Protein AF-A0A452XCF3-F1 (afdb_monomer)

Radius of gyration: 19.96 Å; Cα contacts (8 Å, |Δi|>4): 150; chains: 1; bounding box: 50×48×47 Å

Mean predicted aligned error: 12.98 Å

Organism: Aegilops tauschii subsp. strangulata (NCBI:txid200361)

Secondary structure (DSSP, 8-state):
--GGGTEEEEEE-SS----PPPP-PPP-----S------HHHHHHH---SS----EE-SS-GGG-EEEEEETTSPPTT--TT-PPPHHHHHHHHHHTT---HHHHS-TTT--TTTTTTTTTT---SSS---TTHHHHHHHHHTS---EEE-----B-TTS-B--S--SS----EEE---

Nearest PDB structures (foldseek):
  6qe4-assembly1_A  TM=7.948E-01  e=6.768E-07  Homo sapiens
  6geu-assembly1_A  TM=7.458E-01  e=6.768E-07  Homo sapiens
  7z3h-assembly1_A  TM=8.292E-01  e=6.017E-06  Thermochaetoides thermophila
  7z3h-assembly4_D  TM=8.294E-01  e=6.417E-06  Thermochaetoides thermophila
  7z3h-assembly2_B  TM=8.299E-01  e=1.578E-05  Thermochaetoides thermophila

Sequence (179 aa):
DNVSEEFLCWQRFGNDVAHAGPSTQEPEAQSIGWGQGSDHAAESSAQGNGHGWQWLKDPRLDILGYRGIFPADTIPPLVEADKEADERHYLLWRIENGVAEGSTEIPKGEAIPLEYNLAGLNAISFDKGCYIGQELIARTHHRGVIRKRLIPLKFVDENDKGIYSVLNDAIIQSLSTGY

Foldseek 3Di:
DDCCLFKDKDFDDDDDDPPPDDDDDDDDPDDDDDDPDPLVVVVQVPDQDPVRWDWDQQLQDNRRPTITMDTPPDDDPPDDPVPDDDVVVSVVSCLQVLQDDDCLRAPPPPHDCVQSVCVNRSNDDLRGDDDPCNVVNVVVVVVPDDQWHQDRDWDADPVRPTPPPDCVPRCRGTHGDDD

InterPro domains:
  IPR017703 YgfZ/CAF17, C-terminal [TIGR03317] (92-159)
  IPR027266 Aminomethyltransferase superfamily [G3DSA:3.30.1360.120] (24-172)
  IPR045179 YgfZ/GcvT [PTHR22602] (2-161)

Structure (mmCIF, N/CA/C/O backbone):
data_AF-A0A452XCF3-F1
#
_entry.id   AF-A0A452XCF3-F1
#
loop_
_atom_site.group_PDB
_atom_site.id
_atom_site.type_symbol
_atom_site.label_atom_id
_atom_site.label_alt_id
_atom_site.label_comp_id
_atom_site.label_asym_id
_atom_site.label_entity_id
_atom_site.label_seq_id
_atom_site.pdbx_PDB_ins_code
_atom_site.Cartn_x
_atom_site.Cartn_y
_atom_site.Cartn_z
_atom_site.occupancy
_atom_site.B_iso_or_equiv
_atom_site.auth_seq_id
_atom_site.auth_comp_id
_atom_site.auth_asym_id
_atom_site.auth_atom_id
_atom_site.pdbx_PDB_model_num
ATOM 1 N N . ASP A 1 1 ? 25.384 2.075 5.987 1.00 69.06 1 ASP A N 1
ATOM 2 C CA . ASP A 1 1 ? 25.616 2.327 4.554 1.00 69.06 1 ASP A CA 1
ATOM 3 C C . ASP A 1 1 ? 24.288 2.417 3.825 1.00 69.06 1 ASP A C 1
ATOM 5 O O . ASP A 1 1 ? 23.358 1.702 4.187 1.00 69.06 1 ASP A O 1
ATOM 9 N N . ASN A 1 2 ? 24.149 3.376 2.909 1.00 75.12 2 ASN A N 1
ATOM 10 C CA . ASN A 1 2 ? 22.925 3.569 2.136 1.00 75.12 2 ASN A CA 1
ATOM 11 C C . ASN A 1 2 ? 22.953 2.638 0.918 1.00 75.12 2 ASN A C 1
ATOM 13 O O . ASN A 1 2 ? 23.643 2.920 -0.050 1.00 75.12 2 ASN A O 1
ATOM 17 N N . VAL A 1 3 ? 22.194 1.545 0.967 1.00 81.38 3 VAL A N 1
ATOM 18 C CA . VAL A 1 3 ? 22.145 0.540 -0.111 1.00 81.38 3 VAL A CA 1
ATOM 19 C C . VAL A 1 3 ? 21.250 0.940 -1.292 1.00 81.38 3 VAL A C 1
ATOM 21 O O . VAL A 1 3 ? 21.179 0.212 -2.276 1.00 81.38 3 VAL A O 1
ATOM 24 N N . SER A 1 4 ? 20.562 2.088 -1.224 1.00 81.88 4 SER A N 1
ATOM 25 C CA . SER A 1 4 ? 19.674 2.547 -2.311 1.00 81.88 4 SER A CA 1
ATOM 26 C C . SER A 1 4 ? 20.409 2.953 -3.592 1.00 81.88 4 SER A C 1
ATOM 28 O O . SER A 1 4 ? 19.782 3.062 -4.639 1.00 81.88 4 SER A O 1
ATOM 30 N N . GLU A 1 5 ? 21.725 3.161 -3.525 1.00 86.06 5 GLU A N 1
ATOM 31 C CA . GLU A 1 5 ? 22.560 3.430 -4.704 1.00 86.06 5 GLU A CA 1
ATOM 32 C C . GLU A 1 5 ? 22.948 2.138 -5.440 1.00 86.06 5 GLU A C 1
ATOM 34 O O . GLU A 1 5 ? 23.234 2.163 -6.634 1.00 86.06 5 GLU A O 1
ATOM 39 N N . GLU A 1 6 ? 22.932 1.004 -4.736 1.00 88.12 6 GLU A N 1
ATOM 40 C CA . GLU A 1 6 ? 23.333 -0.303 -5.263 1.00 88.12 6 GLU A CA 1
ATOM 41 C C . GLU A 1 6 ? 22.133 -1.123 -5.752 1.00 88.12 6 GLU A C 1
ATOM 43 O O . GLU A 1 6 ? 22.280 -1.951 -6.649 1.00 88.12 6 GLU A O 1
ATOM 48 N N . PHE A 1 7 ? 20.941 -0.888 -5.191 1.00 89.75 7 PHE A N 1
ATOM 49 C CA . PHE A 1 7 ? 19.744 -1.687 -5.452 1.00 89.75 7 PHE A CA 1
ATOM 50 C C . PHE A 1 7 ? 18.508 -0.838 -5.724 1.00 89.75 7 PHE A C 1
ATOM 52 O O . PHE A 1 7 ? 18.246 0.154 -5.043 1.00 89.75 7 PHE A O 1
ATOM 59 N N . LEU A 1 8 ? 17.684 -1.312 -6.657 1.00 88.56 8 LEU A N 1
ATOM 60 C CA . LEU A 1 8 ? 16.376 -0.750 -6.967 1.00 88.56 8 LEU A CA 1
ATOM 61 C C . LEU A 1 8 ? 15.268 -1.730 -6.578 1.00 88.56 8 LEU A C 1
ATOM 63 O O . LEU A 1 8 ? 15.380 -2.943 -6.778 1.00 88.56 8 LEU A O 1
ATOM 67 N N . CYS A 1 9 ? 14.182 -1.187 -6.027 1.00 89.62 9 CYS A N 1
ATOM 68 C CA . CYS A 1 9 ? 12.945 -1.927 -5.810 1.00 89.62 9 CYS A CA 1
ATOM 69 C C . CYS A 1 9 ? 12.113 -1.869 -7.087 1.00 89.62 9 CYS A C 1
ATOM 71 O O . CYS A 1 9 ? 11.840 -0.789 -7.608 1.00 89.62 9 CYS A O 1
ATOM 73 N N . TRP A 1 10 ? 11.698 -3.030 -7.568 1.00 88.62 10 TRP A N 1
ATOM 74 C CA . TRP A 1 10 ? 10.952 -3.166 -8.801 1.00 88.62 10 TRP A CA 1
ATOM 75 C C . TRP A 1 10 ? 9.540 -3.663 -8.566 1.00 88.62 10 TRP A C 1
ATOM 77 O O . TRP A 1 10 ? 9.274 -4.515 -7.711 1.00 88.62 10 TRP A O 1
ATOM 87 N N . GLN A 1 11 ? 8.661 -3.157 -9.425 1.00 90.50 11 GLN A N 1
ATOM 88 C CA . GLN A 1 11 ? 7.274 -3.542 -9.524 1.00 90.50 11 GLN A CA 1
ATOM 89 C C . GLN A 1 11 ? 6.996 -4.233 -10.854 1.00 90.50 11 GLN A C 1
ATOM 91 O O . GLN A 1 11 ? 7.274 -3.663 -11.906 1.00 90.50 11 GLN A O 1
ATOM 96 N N . ARG A 1 12 ? 6.371 -5.416 -10.830 1.00 87.94 12 ARG A N 1
ATOM 97 C CA . ARG A 1 12 ? 5.956 -6.114 -12.057 1.00 87.94 12 ARG A CA 1
ATOM 98 C C . ARG A 1 12 ? 4.504 -6.570 -12.000 1.00 87.94 12 ARG A C 1
ATOM 100 O O . ARG A 1 12 ? 4.051 -7.138 -11.010 1.00 87.94 12 ARG A O 1
ATOM 107 N N . PHE A 1 13 ? 3.797 -6.371 -13.109 1.00 84.25 13 PHE A N 1
ATOM 108 C CA . PHE A 1 13 ? 2.418 -6.814 -13.324 1.00 84.25 13 PHE A CA 1
ATOM 109 C C . PHE A 1 13 ? 2.356 -7.850 -14.458 1.00 84.25 13 PHE A C 1
ATOM 111 O O . PHE A 1 13 ? 3.184 -7.817 -15.369 1.00 84.25 13 PHE A O 1
ATOM 118 N N . GLY A 1 14 ? 1.382 -8.764 -14.419 1.00 71.50 14 GLY A N 1
ATOM 119 C CA . GLY A 1 14 ? 1.201 -9.828 -15.420 1.00 71.5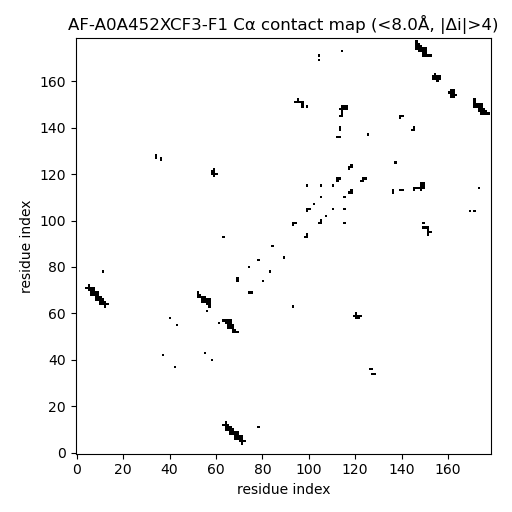0 14 GLY A CA 1
ATOM 120 C C . GLY A 1 14 ? 1.191 -11.243 -14.824 1.00 71.50 14 GLY A C 1
ATOM 121 O O . GLY A 1 14 ? 1.414 -11.415 -13.629 1.00 71.50 14 GLY A O 1
ATOM 122 N N . ASN A 1 15 ? 0.896 -12.246 -15.661 1.00 58.12 15 ASN A N 1
ATOM 123 C CA . ASN A 1 15 ? 0.649 -13.631 -15.229 1.00 58.12 15 ASN A CA 1
ATOM 124 C C . ASN A 1 15 ? 1.893 -14.372 -14.699 1.00 58.12 15 ASN A C 1
ATOM 126 O O . ASN A 1 15 ? 3.033 -13.997 -14.993 1.00 58.12 15 ASN A O 1
ATOM 130 N N . ASP A 1 16 ? 1.608 -15.436 -13.930 1.00 57.28 16 ASP A N 1
ATOM 131 C CA . ASP A 1 16 ? 2.529 -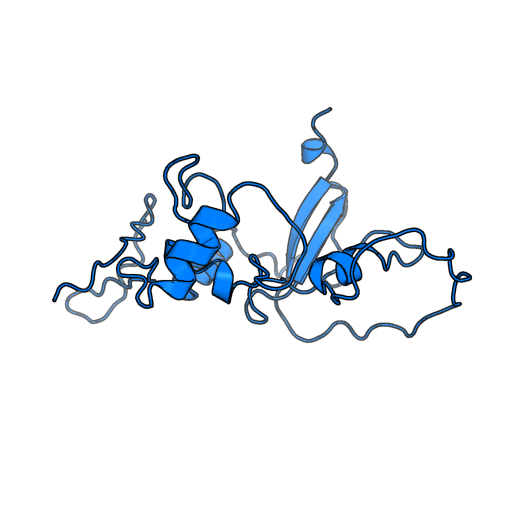16.178 -13.064 1.00 57.28 16 ASP A CA 1
ATOM 132 C C . ASP A 1 16 ? 3.894 -16.495 -13.686 1.00 57.28 16 ASP A C 1
ATOM 134 O O . ASP A 1 16 ? 4.022 -16.984 -14.810 1.00 57.28 16 ASP A O 1
ATOM 138 N N . VAL A 1 17 ? 4.930 -16.281 -12.874 1.00 53.69 17 VAL A N 1
ATOM 139 C CA . VAL A 1 17 ? 6.248 -16.874 -13.083 1.00 53.69 17 VAL A CA 1
ATOM 140 C C . VAL A 1 17 ? 6.082 -18.370 -12.839 1.00 53.69 17 VAL A C 1
ATOM 142 O O . VAL A 1 17 ? 5.808 -18.785 -11.715 1.00 53.69 17 VAL A O 1
ATOM 145 N N . ALA A 1 18 ? 6.209 -19.195 -13.879 1.00 44.69 18 ALA A N 1
ATOM 146 C CA . ALA A 1 18 ? 6.345 -20.628 -13.671 1.00 44.69 18 ALA A CA 1
ATOM 147 C C . ALA A 1 18 ? 7.589 -20.841 -12.798 1.00 44.69 18 ALA A C 1
ATOM 149 O O . ALA A 1 18 ? 8.712 -20.630 -13.256 1.00 44.69 18 ALA A O 1
ATOM 150 N N . HIS A 1 19 ? 7.390 -21.207 -11.531 1.00 44.94 19 HIS A N 1
ATOM 151 C CA . HIS A 1 19 ? 8.474 -21.677 -10.685 1.00 44.94 19 HIS A CA 1
ATOM 152 C C . HIS A 1 19 ? 9.089 -22.888 -11.394 1.00 44.94 19 HIS A C 1
ATOM 154 O O . HIS A 1 19 ? 8.466 -23.948 -11.478 1.00 44.94 19 HIS A O 1
ATOM 160 N N . ALA A 1 20 ? 10.292 -22.735 -11.951 1.00 35.75 20 ALA A N 1
ATOM 161 C CA . ALA A 1 20 ? 11.112 -23.892 -12.268 1.00 35.75 20 ALA A CA 1
ATOM 162 C C . ALA A 1 20 ? 11.253 -24.681 -10.956 1.00 35.75 20 ALA A C 1
ATOM 164 O O . ALA A 1 20 ? 11.605 -24.100 -9.930 1.00 35.75 20 ALA A O 1
ATOM 165 N N . GLY A 1 21 ? 10.832 -25.950 -10.974 1.00 32.03 21 GLY A N 1
ATOM 166 C CA . GLY A 1 21 ? 10.603 -26.755 -9.772 1.00 32.03 21 GLY A CA 1
ATOM 167 C C . GLY A 1 21 ? 11.803 -26.827 -8.816 1.00 32.03 21 GLY A C 1
ATOM 168 O O . GLY A 1 21 ? 12.935 -26.551 -9.219 1.00 32.03 21 GLY A O 1
ATOM 169 N N . PRO A 1 22 ? 11.572 -27.215 -7.549 1.00 34.28 22 PRO A N 1
ATOM 170 C CA . PRO A 1 22 ? 12.603 -27.191 -6.521 1.00 34.28 22 PRO A CA 1
ATOM 171 C C . PRO A 1 22 ? 13.745 -28.146 -6.886 1.00 34.28 22 PRO A C 1
ATOM 173 O O . PRO A 1 22 ? 13.547 -29.361 -6.960 1.00 34.28 22 PRO A O 1
ATOM 176 N N . SER A 1 23 ? 14.947 -27.606 -7.100 1.00 35.59 23 SER A N 1
ATOM 177 C CA . SER A 1 23 ? 16.169 -28.401 -7.060 1.00 35.59 23 SER A CA 1
ATOM 178 C C . SER A 1 23 ? 16.682 -28.431 -5.619 1.00 35.59 23 SER A C 1
ATOM 180 O O . SER A 1 23 ? 16.972 -27.404 -5.020 1.00 35.59 23 SER A O 1
ATOM 182 N N . THR A 1 24 ? 16.746 -29.653 -5.090 1.00 33.53 24 THR A N 1
ATOM 183 C CA . THR A 1 24 ? 17.466 -30.093 -3.885 1.00 33.53 24 THR A CA 1
ATOM 184 C C . THR A 1 24 ? 17.071 -29.421 -2.562 1.00 33.53 24 THR A C 1
ATOM 186 O O . THR A 1 24 ? 17.478 -28.311 -2.246 1.00 33.53 24 THR A O 1
ATOM 189 N N . GLN A 1 25 ? 16.331 -30.173 -1.740 1.00 29.80 25 GLN A N 1
ATOM 190 C CA . GLN A 1 25 ? 16.119 -29.895 -0.318 1.00 29.80 25 GLN A CA 1
ATOM 191 C C . GLN A 1 25 ? 17.468 -29.760 0.410 1.00 29.80 25 GLN A C 1
ATOM 193 O O . GLN A 1 25 ? 18.236 -30.723 0.466 1.00 29.80 25 GLN A O 1
ATOM 198 N N . GLU A 1 26 ? 17.743 -28.590 0.988 1.00 32.88 26 GLU A N 1
ATOM 199 C CA . GLU A 1 26 ? 18.743 -28.464 2.051 1.00 32.88 26 GLU A CA 1
ATOM 200 C C . GLU A 1 26 ? 18.179 -29.061 3.353 1.00 32.88 26 GLU A C 1
ATOM 202 O O . GLU A 1 26 ? 16.984 -28.916 3.630 1.00 32.88 26 GLU A O 1
ATOM 207 N N . PRO A 1 27 ? 18.997 -29.781 4.142 1.00 34.34 27 PRO A N 1
ATOM 208 C CA . PRO A 1 27 ? 18.512 -30.523 5.288 1.00 34.34 27 PRO A CA 1
ATOM 209 C C . PRO A 1 27 ? 18.084 -29.589 6.421 1.00 34.34 27 PRO A C 1
ATOM 211 O O . PRO A 1 27 ? 18.775 -28.654 6.816 1.00 34.34 27 PRO A O 1
ATOM 214 N N . GLU A 1 28 ? 16.921 -29.938 6.942 1.00 35.25 28 GLU A N 1
ATOM 215 C CA . GLU A 1 28 ? 16.175 -29.409 8.073 1.00 35.25 28 GLU A CA 1
ATOM 216 C C . GLU A 1 28 ? 17.082 -28.949 9.231 1.00 35.25 28 GLU A C 1
ATOM 218 O O . GLU A 1 28 ? 17.596 -29.754 10.014 1.00 35.25 28 GLU A O 1
ATOM 223 N N . ALA A 1 29 ? 17.256 -27.632 9.374 1.00 33.12 29 ALA A N 1
ATOM 224 C CA . ALA A 1 29 ? 17.796 -27.054 10.596 1.00 33.12 29 ALA A CA 1
ATOM 225 C C . ALA A 1 29 ? 16.752 -27.223 11.710 1.00 33.12 29 ALA A C 1
ATOM 227 O O . ALA A 1 29 ? 15.714 -26.560 11.738 1.00 33.12 29 ALA A O 1
ATOM 228 N N . GLN A 1 30 ? 17.022 -28.178 12.599 1.00 31.70 30 GLN A N 1
ATOM 229 C CA . GLN A 1 30 ? 16.170 -28.550 13.721 1.00 31.70 30 GLN A CA 1
ATOM 230 C C . GLN A 1 30 ? 15.810 -27.351 14.607 1.00 31.70 30 GLN A C 1
ATOM 232 O O . GLN A 1 30 ? 16.654 -26.547 15.004 1.00 31.70 30 GLN A O 1
ATOM 237 N N . SER A 1 31 ? 14.518 -27.287 14.925 1.00 38.03 31 SER A N 1
ATOM 238 C CA . SER A 1 31 ? 13.847 -26.272 15.726 1.00 38.03 31 SER A CA 1
ATOM 239 C C . SER A 1 31 ? 14.483 -26.017 17.092 1.00 38.03 31 SER A C 1
ATOM 241 O O . SER A 1 31 ? 14.642 -26.933 17.900 1.00 38.03 31 SER A O 1
ATOM 243 N N . ILE A 1 32 ? 14.649 -24.735 17.423 1.00 33.03 32 ILE A N 1
ATOM 244 C CA . ILE A 1 32 ? 14.617 -24.256 18.807 1.00 33.03 32 ILE A CA 1
ATOM 245 C C . ILE A 1 32 ? 13.578 -23.130 18.902 1.00 33.03 32 ILE A C 1
ATOM 247 O O . ILE A 1 32 ? 13.870 -21.982 18.603 1.00 33.03 32 ILE A O 1
ATOM 251 N N . GLY A 1 33 ? 12.377 -23.483 19.373 1.00 38.09 33 GLY A N 1
ATOM 252 C CA . GLY A 1 33 ? 11.529 -22.602 20.182 1.00 38.09 33 GLY A CA 1
ATOM 253 C C . GLY A 1 33 ? 10.592 -21.611 19.474 1.00 38.09 33 GLY A C 1
ATOM 254 O O . GLY A 1 33 ? 11.036 -20.671 18.832 1.00 38.09 33 GLY A O 1
ATOM 255 N N . TRP A 1 34 ? 9.303 -21.760 19.818 1.00 33.72 34 TRP A N 1
ATOM 256 C CA . TRP A 1 34 ? 8.187 -20.794 19.772 1.00 33.72 34 TRP A CA 1
ATOM 257 C C . TRP A 1 34 ? 7.280 -20.768 18.530 1.00 33.72 34 TRP A C 1
ATOM 259 O O . TRP A 1 34 ? 7.543 -20.083 17.555 1.00 33.72 34 TRP A O 1
ATOM 269 N N . GLY A 1 35 ? 6.113 -21.411 18.686 1.00 39.22 35 GLY A N 1
ATOM 270 C CA . GLY A 1 35 ? 4.854 -21.029 18.034 1.00 39.22 35 GLY A CA 1
ATOM 271 C C . GLY A 1 35 ? 4.620 -21.609 16.641 1.00 39.22 35 GLY A C 1
ATOM 272 O O . GLY A 1 35 ? 5.113 -21.086 15.655 1.00 39.22 35 GLY A O 1
ATOM 273 N N . GLN A 1 36 ? 3.794 -22.654 16.558 1.00 37.22 36 GLN A N 1
ATOM 274 C CA . GLN A 1 36 ? 3.225 -23.161 15.306 1.00 37.22 36 GLN A CA 1
ATOM 275 C C . GLN A 1 36 ? 2.162 -22.179 14.788 1.00 37.22 36 GLN A C 1
ATOM 277 O O . GLN A 1 36 ? 0.972 -22.350 15.039 1.00 37.22 36 GLN A O 1
ATOM 282 N N . GLY A 1 37 ? 2.608 -21.122 14.118 1.00 43.97 37 GLY A N 1
ATOM 283 C CA . GLY A 1 37 ? 1.792 -20.310 13.223 1.00 43.97 37 GLY A CA 1
ATOM 284 C C . GLY A 1 37 ? 2.540 -20.200 11.903 1.00 43.97 37 GLY A C 1
ATOM 285 O O . GLY A 1 37 ? 3.693 -19.775 11.895 1.00 43.97 37 GLY A O 1
ATOM 286 N N . SER A 1 38 ? 1.925 -20.638 10.808 1.00 45.41 38 SER A N 1
ATOM 287 C CA . SER A 1 38 ? 2.471 -20.467 9.461 1.00 45.41 38 SER A CA 1
ATOM 288 C C . SER A 1 38 ? 2.385 -18.988 9.086 1.00 45.41 38 SER A C 1
ATOM 290 O O . SER A 1 38 ? 1.324 -18.489 8.713 1.00 45.41 38 SER A O 1
ATOM 292 N N . ASP A 1 39 ? 3.491 -18.266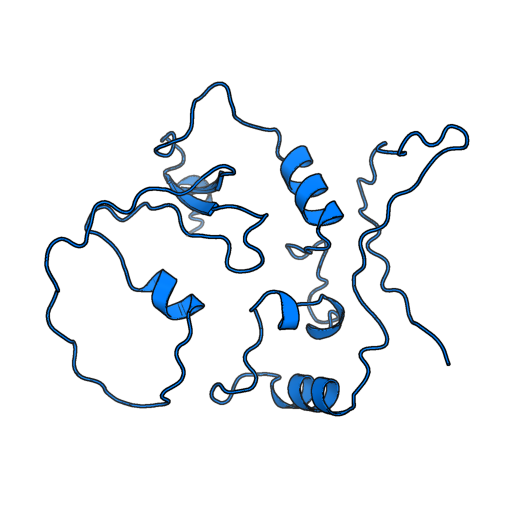 9.260 1.00 49.59 39 ASP A N 1
ATOM 293 C CA . ASP A 1 39 ? 3.637 -16.898 8.773 1.00 49.59 39 ASP A CA 1
ATOM 294 C C . ASP A 1 39 ? 4.077 -16.940 7.304 1.00 49.59 39 ASP A C 1
ATOM 296 O O . ASP A 1 39 ? 5.255 -17.110 6.991 1.00 49.59 39 ASP A O 1
ATOM 300 N N . HIS A 1 40 ? 3.121 -16.771 6.391 1.00 43.56 40 HIS A N 1
ATOM 301 C CA . HIS A 1 40 ? 3.390 -16.770 4.953 1.00 43.56 40 HIS A CA 1
ATOM 302 C C . HIS A 1 40 ? 4.334 -15.635 4.508 1.00 43.56 40 HIS A C 1
ATOM 304 O O . HIS A 1 40 ? 5.040 -15.782 3.507 1.00 43.56 40 HIS A O 1
ATOM 310 N N . ALA A 1 41 ? 4.407 -14.521 5.251 1.00 41.19 41 ALA A N 1
ATOM 311 C CA . ALA A 1 41 ? 5.357 -13.445 4.961 1.00 41.19 41 ALA A CA 1
ATOM 312 C C . ALA A 1 41 ? 6.795 -13.855 5.328 1.00 41.19 41 ALA A C 1
ATOM 314 O O . ALA A 1 41 ? 7.744 -13.549 4.597 1.00 41.19 41 ALA A O 1
ATOM 315 N N . ALA A 1 42 ? 6.957 -14.600 6.425 1.00 39.19 42 ALA A N 1
ATOM 316 C CA . ALA A 1 42 ? 8.239 -15.182 6.814 1.00 39.19 42 ALA A CA 1
ATOM 317 C C . ALA A 1 42 ? 8.666 -16.321 5.868 1.00 39.19 42 ALA A C 1
ATOM 319 O O . ALA A 1 42 ? 9.830 -16.381 5.471 1.00 39.19 42 ALA A O 1
ATOM 320 N N . GLU A 1 43 ? 7.733 -17.176 5.438 1.00 39.28 43 GLU A N 1
ATOM 321 C CA . GLU A 1 43 ? 7.997 -18.275 4.493 1.00 39.28 43 GLU A CA 1
ATOM 322 C C . GLU A 1 43 ? 8.482 -17.763 3.127 1.00 39.28 43 GLU A C 1
ATOM 324 O O . GLU A 1 43 ? 9.447 -18.296 2.574 1.00 39.28 43 GLU A O 1
ATOM 329 N N . SER A 1 44 ? 7.890 -16.675 2.617 1.00 45.75 44 SER A N 1
ATOM 330 C CA . SER A 1 44 ? 8.328 -16.032 1.368 1.00 45.75 44 SER A CA 1
ATOM 331 C C . SER A 1 44 ? 9.746 -15.452 1.449 1.00 45.75 44 SER A C 1
ATOM 333 O O . SER A 1 44 ? 10.380 -15.250 0.413 1.00 45.75 44 SER A O 1
ATOM 335 N N . SER A 1 45 ? 10.240 -15.171 2.657 1.00 42.84 45 SER A N 1
ATOM 336 C CA . SER A 1 45 ? 11.573 -14.602 2.892 1.00 42.84 45 SER A CA 1
ATOM 337 C C . SER A 1 45 ? 12.661 -15.677 3.025 1.00 42.84 45 SER A C 1
ATOM 339 O O . SER A 1 45 ? 13.843 -15.369 2.898 1.00 42.84 45 SER A O 1
ATOM 341 N N . ALA A 1 46 ? 12.277 -16.933 3.290 1.00 39.19 46 ALA A N 1
ATOM 342 C CA . ALA A 1 46 ? 13.195 -18.020 3.632 1.00 39.19 46 ALA A CA 1
ATOM 343 C C . ALA A 1 46 ? 13.599 -18.910 2.442 1.00 39.19 46 ALA A C 1
ATOM 345 O O . ALA A 1 46 ? 14.585 -19.637 2.533 1.00 39.19 46 ALA A O 1
ATOM 346 N N . GLN A 1 47 ? 12.878 -18.864 1.316 1.00 41.81 47 GLN A N 1
ATOM 347 C CA . GLN A 1 47 ? 13.218 -19.652 0.126 1.00 41.81 47 GLN A CA 1
ATOM 348 C C . GLN A 1 47 ? 14.096 -18.851 -0.840 1.00 41.81 47 GLN A C 1
ATOM 350 O O . GLN A 1 47 ? 13.640 -18.364 -1.873 1.00 41.81 47 GLN A O 1
ATOM 355 N N . GLY A 1 48 ? 15.374 -18.703 -0.490 1.00 40.56 48 GLY A N 1
ATOM 356 C CA . GLY A 1 48 ? 16.406 -18.244 -1.416 1.00 40.56 48 GLY A CA 1
ATOM 357 C C . GLY A 1 48 ? 16.867 -19.404 -2.294 1.00 40.56 48 GLY A C 1
ATOM 358 O O . GLY A 1 48 ? 17.613 -20.268 -1.847 1.00 40.56 48 GLY A O 1
ATOM 359 N N . ASN A 1 49 ? 16.434 -19.441 -3.551 1.00 44.41 49 ASN A N 1
ATOM 360 C CA . ASN A 1 49 ? 17.123 -20.230 -4.569 1.00 44.41 49 ASN A CA 1
ATOM 361 C C . ASN A 1 49 ? 18.545 -19.659 -4.759 1.00 44.41 49 ASN A C 1
ATOM 363 O O . ASN A 1 49 ? 18.772 -18.466 -4.575 1.00 44.41 49 ASN A O 1
ATOM 367 N N . GLY A 1 50 ? 19.522 -20.497 -5.126 1.00 45.16 50 GLY A N 1
ATOM 368 C CA . GLY A 1 50 ? 20.950 -20.140 -5.270 1.00 45.16 50 GLY A CA 1
ATOM 369 C C . GLY A 1 50 ? 21.294 -19.044 -6.300 1.00 45.16 50 GLY A C 1
ATOM 370 O O . GLY A 1 50 ? 22.462 -18.852 -6.631 1.00 45.16 50 GLY A O 1
ATOM 371 N N . HIS A 1 51 ? 20.294 -18.313 -6.793 1.00 51.81 51 HIS A N 1
ATOM 372 C CA . HIS A 1 51 ? 20.393 -17.060 -7.526 1.00 51.81 51 HIS A CA 1
ATOM 373 C C . HIS A 1 51 ? 19.516 -16.032 -6.791 1.00 51.81 51 HIS A C 1
ATOM 375 O O . HIS A 1 51 ? 18.332 -15.917 -7.076 1.00 51.81 51 HIS A O 1
ATOM 381 N N . GLY A 1 52 ? 20.088 -15.321 -5.814 1.00 59.50 52 GLY A N 1
ATOM 382 C CA . GLY A 1 52 ? 19.363 -14.572 -4.772 1.00 59.50 52 GLY A CA 1
ATOM 383 C C . GLY A 1 52 ? 18.471 -13.391 -5.194 1.00 59.50 52 GLY A C 1
ATOM 384 O O . GLY A 1 52 ? 18.029 -12.649 -4.323 1.00 59.50 52 GLY A O 1
ATOM 385 N N . TRP A 1 53 ? 18.178 -13.208 -6.484 1.00 71.56 53 TRP A N 1
ATOM 386 C CA . TRP A 1 53 ? 17.318 -12.137 -6.994 1.00 71.56 53 TRP A CA 1
ATOM 387 C C . TRP A 1 53 ? 16.078 -12.728 -7.665 1.00 71.56 53 TRP A C 1
ATOM 389 O O . TRP A 1 53 ? 16.147 -13.237 -8.785 1.00 71.56 53 TRP A O 1
ATOM 399 N N . GLN A 1 54 ? 14.934 -12.660 -6.984 1.00 83.88 54 GLN A N 1
ATOM 400 C CA . GLN A 1 54 ? 13.684 -13.243 -7.467 1.00 83.88 54 GLN A CA 1
ATOM 401 C C . GLN A 1 54 ? 12.495 -12.299 -7.312 1.00 83.88 54 GLN A C 1
ATOM 403 O O . GLN A 1 54 ? 12.460 -11.426 -6.447 1.00 83.88 54 GLN A O 1
ATOM 408 N N . TRP A 1 55 ? 11.496 -12.527 -8.159 1.00 86.88 55 TRP A N 1
ATOM 409 C CA . TRP A 1 55 ? 10.184 -11.913 -8.038 1.00 86.88 55 TRP A CA 1
ATOM 410 C C . TRP A 1 55 ? 9.358 -12.640 -6.978 1.00 86.88 55 TRP A C 1
ATOM 412 O O . TRP A 1 55 ? 9.162 -13.851 -7.06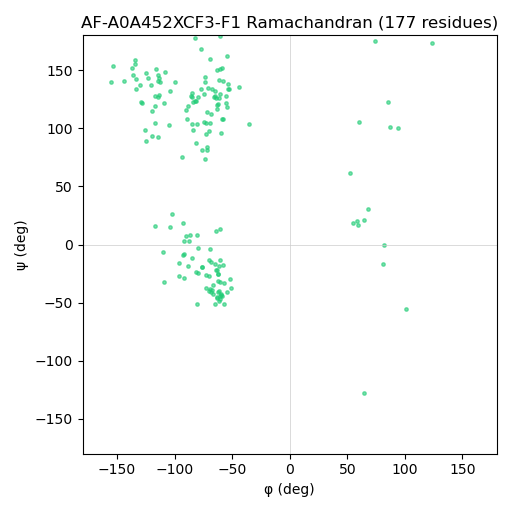6 1.00 86.88 55 TRP A O 1
ATOM 422 N N . LEU A 1 56 ? 8.827 -11.892 -6.019 1.00 90.88 56 LEU A N 1
ATOM 423 C CA . LEU A 1 56 ? 7.931 -12.364 -4.966 1.00 90.88 56 LEU A CA 1
ATOM 424 C C . LEU A 1 56 ? 6.553 -11.739 -5.158 1.00 90.88 56 LEU A C 1
ATOM 426 O O . LEU A 1 56 ? 6.464 -10.582 -5.557 1.00 90.88 56 LEU A O 1
ATOM 430 N N . LYS A 1 57 ? 5.473 -12.475 -4.887 1.00 91.56 57 LYS A N 1
ATOM 431 C CA . LYS A 1 57 ? 4.118 -11.899 -4.937 1.00 91.56 57 LYS A CA 1
ATOM 432 C C . LYS A 1 57 ? 3.995 -10.764 -3.918 1.00 91.56 57 LYS A C 1
ATOM 434 O O . LYS A 1 57 ? 4.549 -10.862 -2.825 1.00 91.56 57 LYS A O 1
ATOM 439 N N . ASP A 1 58 ? 3.288 -9.690 -4.270 1.00 93.88 58 ASP A N 1
ATOM 440 C CA . ASP A 1 58 ? 2.980 -8.634 -3.305 1.00 93.88 58 ASP A CA 1
ATOM 441 C C . ASP A 1 58 ? 2.116 -9.230 -2.182 1.00 93.88 58 ASP A C 1
ATOM 443 O O . ASP A 1 58 ? 1.023 -9.729 -2.460 1.00 93.88 58 ASP A O 1
ATOM 447 N N . PRO A 1 59 ? 2.564 -9.181 -0.917 1.00 94.44 59 PRO A N 1
ATOM 448 C CA . PRO A 1 59 ? 1.838 -9.808 0.181 1.00 94.44 59 PRO A CA 1
ATOM 449 C C . PRO A 1 59 ? 0.527 -9.089 0.522 1.00 94.44 59 PRO A C 1
ATOM 451 O O . PRO A 1 59 ? -0.279 -9.629 1.276 1.00 94.44 59 PRO A O 1
ATOM 454 N N . ARG A 1 60 ? 0.301 -7.871 0.019 1.00 95.31 60 ARG A N 1
ATOM 455 C CA . ARG A 1 60 ? -0.869 -7.056 0.362 1.00 95.31 60 ARG A CA 1
ATOM 456 C C . ARG A 1 60 ? -2.099 -7.478 -0.425 1.00 95.31 60 ARG A C 1
ATOM 458 O O . ARG A 1 60 ? -3.148 -7.665 0.178 1.00 95.31 60 ARG A O 1
ATOM 465 N N . LEU A 1 61 ? -1.976 -7.585 -1.752 1.00 93.31 61 LEU A N 1
ATOM 466 C CA . LEU A 1 61 ? -3.046 -7.973 -2.677 1.00 93.31 61 LEU A CA 1
ATOM 467 C C . LEU A 1 61 ? -2.452 -8.572 -3.961 1.00 93.31 61 LEU A C 1
ATOM 469 O O . LEU A 1 61 ? -1.542 -7.983 -4.544 1.00 93.31 61 LEU A O 1
ATOM 473 N N . ASP A 1 62 ? -3.065 -9.634 -4.489 1.00 91.94 62 ASP A N 1
ATOM 474 C CA . ASP A 1 62 ? -2.645 -10.271 -5.751 1.00 91.94 62 ASP A CA 1
ATOM 475 C C . ASP A 1 62 ? -2.635 -9.300 -6.946 1.00 91.94 62 ASP A C 1
ATOM 477 O O . ASP A 1 62 ? -1.785 -9.379 -7.833 1.00 91.94 62 ASP A O 1
ATOM 481 N N . ILE A 1 63 ? -3.560 -8.332 -6.959 1.00 91.19 63 ILE A N 1
ATOM 482 C CA . ILE A 1 63 ? -3.677 -7.314 -8.016 1.00 91.19 63 ILE A CA 1
ATOM 483 C C . ILE A 1 63 ? -2.468 -6.363 -8.080 1.00 91.19 63 ILE A C 1
ATOM 485 O O . ILE A 1 63 ? -2.247 -5.686 -9.088 1.00 91.19 63 ILE A O 1
ATOM 489 N N . LEU A 1 64 ? -1.659 -6.317 -7.019 1.00 91.62 64 LEU A N 1
ATOM 490 C CA . LEU A 1 64 ? -0.404 -5.574 -6.988 1.00 91.62 64 LEU A CA 1
ATOM 491 C C . LEU A 1 64 ? 0.778 -6.382 -7.534 1.00 91.62 64 LEU A C 1
ATOM 493 O O . LEU A 1 64 ? 1.909 -5.918 -7.422 1.00 91.62 64 LEU A O 1
ATOM 497 N N . GLY A 1 65 ? 0.555 -7.559 -8.123 1.00 92.31 65 GLY A N 1
ATOM 498 C CA . GLY A 1 65 ? 1.564 -8.299 -8.876 1.00 92.31 65 GLY A CA 1
ATOM 499 C C . GLY A 1 65 ? 2.743 -8.768 -8.024 1.00 92.31 65 GLY A C 1
ATOM 500 O O . GLY A 1 65 ? 2.557 -9.419 -6.999 1.00 92.31 65 GLY A O 1
ATOM 501 N N . TYR A 1 66 ? 3.962 -8.458 -8.470 1.00 91.50 66 TYR A N 1
ATOM 502 C CA . TYR A 1 66 ? 5.206 -8.945 -7.874 1.00 91.50 66 TYR A CA 1
ATOM 503 C C . TYR A 1 66 ? 6.140 -7.799 -7.482 1.00 91.50 66 TYR A C 1
ATOM 505 O O . TYR A 1 66 ? 6.201 -6.772 -8.159 1.00 91.50 66 TYR A O 1
ATOM 513 N N . ARG A 1 67 ? 6.898 -8.008 -6.406 1.00 91.69 67 ARG A N 1
ATOM 514 C CA . ARG A 1 67 ? 8.029 -7.188 -5.967 1.00 91.69 67 ARG A CA 1
ATOM 515 C C . ARG A 1 67 ? 9.336 -7.924 -6.199 1.00 91.69 67 ARG A C 1
ATOM 517 O O . ARG A 1 67 ? 9.393 -9.146 -6.092 1.00 91.69 67 ARG A O 1
ATOM 524 N N . GLY A 1 68 ? 10.392 -7.177 -6.469 1.00 90.25 68 GLY A N 1
ATOM 525 C CA . GLY A 1 68 ? 11.748 -7.705 -6.477 1.00 90.25 68 GLY A CA 1
ATOM 526 C C . GLY A 1 68 ? 12.749 -6.606 -6.166 1.00 90.25 68 GLY A C 1
ATOM 527 O O . GLY A 1 68 ? 12.473 -5.430 -6.388 1.00 90.25 68 GLY A O 1
ATOM 528 N N . ILE A 1 69 ? 13.898 -6.986 -5.626 1.00 89.94 69 ILE A N 1
ATOM 529 C CA . ILE A 1 69 ? 15.024 -6.081 -5.402 1.00 89.94 69 ILE A CA 1
ATOM 530 C C . ILE A 1 69 ? 16.140 -6.578 -6.307 1.00 89.94 69 ILE A C 1
ATOM 532 O O . ILE A 1 69 ? 16.459 -7.764 -6.278 1.00 89.94 69 ILE A O 1
ATOM 536 N N . PHE A 1 70 ? 16.688 -5.695 -7.132 1.00 88.19 70 PHE A N 1
ATOM 537 C CA . PHE A 1 70 ? 17.712 -6.041 -8.115 1.00 88.19 70 PHE A CA 1
ATOM 538 C C . PHE A 1 70 ? 18.819 -4.981 -8.118 1.00 88.19 70 PHE A C 1
ATOM 540 O O . PHE A 1 70 ? 18.534 -3.826 -7.784 1.00 88.19 70 PHE A O 1
ATOM 547 N N . PRO A 1 71 ? 20.065 -5.341 -8.479 1.00 89.31 71 PRO A N 1
ATOM 548 C CA . PRO A 1 71 ? 21.142 -4.371 -8.649 1.00 89.31 71 PRO A CA 1
ATOM 549 C C . PRO A 1 71 ? 20.759 -3.246 -9.618 1.00 89.31 71 PRO A C 1
ATOM 551 O O . PRO A 1 71 ? 20.147 -3.502 -10.659 1.00 89.31 71 PRO A O 1
ATOM 554 N N . ALA A 1 72 ? 21.120 -2.009 -9.278 1.00 87.44 72 ALA A N 1
ATOM 555 C CA . ALA A 1 72 ? 20.715 -0.807 -10.009 1.00 87.44 72 ALA A CA 1
ATOM 556 C C . ALA A 1 72 ? 21.237 -0.751 -11.459 1.00 87.44 72 ALA A C 1
ATOM 558 O O . ALA A 1 72 ? 20.656 -0.071 -12.301 1.00 87.44 72 ALA A O 1
ATOM 559 N N . ASP A 1 73 ? 22.310 -1.479 -11.763 1.00 86.12 73 ASP A N 1
ATOM 560 C CA . ASP A 1 73 ? 22.934 -1.583 -13.083 1.00 86.12 73 ASP A CA 1
ATOM 561 C C . ASP A 1 73 ? 22.375 -2.732 -13.943 1.00 86.12 73 ASP A C 1
ATOM 563 O O . ASP A 1 73 ? 22.892 -3.007 -15.029 1.00 86.12 73 ASP A O 1
ATOM 567 N N . THR A 1 74 ? 21.309 -3.401 -13.489 1.00 82.19 74 THR A N 1
ATOM 568 C CA . THR A 1 74 ? 20.717 -4.555 -14.176 1.00 82.19 74 THR A CA 1
ATOM 569 C C . THR A 1 74 ? 19.242 -4.355 -14.499 1.00 82.19 74 THR A C 1
ATOM 571 O O . THR A 1 74 ? 18.476 -3.809 -13.708 1.00 82.19 74 THR A O 1
ATOM 574 N N . ILE A 1 75 ? 18.823 -4.858 -15.663 1.00 81.25 75 ILE A N 1
ATOM 575 C CA . ILE A 1 75 ? 17.402 -5.022 -15.981 1.00 81.25 75 ILE A CA 1
ATOM 576 C C . ILE A 1 75 ? 16.954 -6.355 -15.368 1.00 81.25 75 ILE A C 1
ATOM 578 O O . ILE A 1 75 ? 17.541 -7.392 -15.700 1.00 81.25 75 ILE A O 1
ATOM 582 N N . PRO A 1 76 ? 15.937 -6.364 -14.490 1.00 83.31 76 PRO A N 1
ATOM 583 C CA . PRO A 1 76 ? 15.441 -7.598 -13.901 1.00 83.31 76 PRO A CA 1
ATOM 584 C C . PRO A 1 76 ? 14.955 -8.607 -14.954 1.00 83.31 76 PRO A C 1
ATOM 586 O O . PRO A 1 76 ? 14.451 -8.218 -16.012 1.00 83.31 76 PRO A O 1
ATOM 589 N N . PRO A 1 77 ? 15.019 -9.918 -14.669 1.00 80.44 77 PRO A N 1
ATOM 590 C CA . PRO A 1 77 ? 14.477 -10.929 -15.569 1.00 80.44 77 PRO A CA 1
ATOM 591 C C . PRO A 1 77 ? 12.971 -10.725 -15.778 1.00 80.44 77 PRO A C 1
ATOM 593 O O . PRO A 1 77 ? 12.265 -10.288 -14.870 1.00 80.44 77 PRO A O 1
ATOM 596 N N . LEU A 1 78 ? 12.457 -11.125 -16.947 1.00 75.69 78 LEU A N 1
ATOM 597 C CA . LEU A 1 78 ? 11.027 -11.036 -17.302 1.00 75.69 78 LEU A CA 1
ATOM 598 C C . LEU A 1 78 ? 10.481 -9.595 -17.392 1.00 75.69 78 LEU A C 1
ATOM 600 O O . LEU A 1 78 ? 9.262 -9.396 -17.300 1.00 75.69 78 LEU A O 1
ATOM 604 N N . VAL A 1 79 ? 11.370 -8.615 -17.574 1.00 75.31 79 VAL A N 1
ATOM 605 C CA . VAL A 1 79 ? 11.051 -7.224 -17.911 1.00 75.31 79 VAL A CA 1
ATOM 606 C C . VAL A 1 79 ? 11.478 -6.974 -19.353 1.00 75.31 79 VAL A C 1
ATOM 608 O O . VAL A 1 79 ? 12.642 -7.143 -19.704 1.00 75.31 79 VAL A O 1
ATOM 611 N N . GLU A 1 80 ? 10.526 -6.574 -20.191 1.00 68.44 80 GLU A N 1
ATOM 612 C CA . GLU A 1 80 ? 10.821 -6.075 -21.534 1.00 68.44 80 GLU A CA 1
ATOM 613 C C . GLU A 1 80 ? 11.145 -4.578 -21.420 1.00 68.44 80 GLU A C 1
ATOM 615 O O . GLU A 1 80 ? 10.370 -3.827 -20.824 1.00 68.44 80 GLU A O 1
ATOM 620 N N . ALA A 1 81 ? 12.288 -4.143 -21.957 1.00 59.97 81 ALA A N 1
ATOM 621 C CA . ALA A 1 81 ? 12.808 -2.780 -21.771 1.00 59.97 81 ALA A CA 1
ATOM 622 C C . ALA A 1 81 ? 11.889 -1.667 -22.326 1.00 59.97 81 ALA A C 1
ATOM 624 O O . ALA A 1 81 ? 12.021 -0.509 -21.946 1.00 59.97 81 ALA A O 1
ATOM 625 N N . ASP A 1 82 ? 10.952 -2.000 -23.213 1.00 62.25 82 ASP A N 1
ATOM 626 C CA . ASP A 1 82 ? 9.974 -1.088 -23.817 1.00 62.25 82 ASP A CA 1
ATOM 627 C C . ASP A 1 82 ? 8.638 -1.013 -23.050 1.00 62.25 82 ASP A C 1
ATOM 629 O O . ASP A 1 82 ? 7.714 -0.325 -23.486 1.00 62.25 82 ASP A O 1
ATOM 633 N N . LYS A 1 83 ? 8.518 -1.711 -21.912 1.00 70.88 83 LYS A N 1
ATOM 634 C CA . LYS A 1 83 ? 7.281 -1.802 -21.113 1.00 70.88 83 LYS A CA 1
ATOM 635 C C . LYS A 1 83 ? 7.397 -1.210 -19.713 1.00 70.88 83 LYS A C 1
ATOM 637 O O . LYS A 1 83 ? 6.547 -1.482 -18.864 1.00 70.88 83 LYS A O 1
ATOM 642 N N . GLU A 1 84 ? 8.427 -0.412 -19.460 1.00 80.06 84 GLU A N 1
ATOM 643 C CA . GLU A 1 84 ? 8.524 0.330 -18.209 1.00 80.06 84 GLU A CA 1
ATOM 644 C C . GLU A 1 84 ? 7.402 1.374 -18.134 1.00 80.06 84 GLU A C 1
ATOM 646 O O . GLU A 1 84 ? 7.183 2.160 -19.059 1.00 80.06 8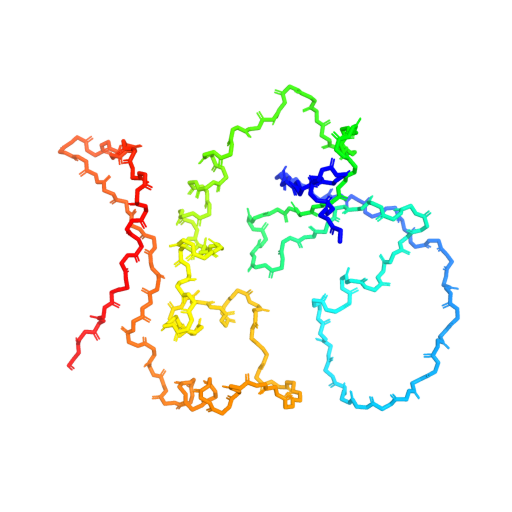4 GLU A O 1
ATOM 651 N N . ALA A 1 85 ? 6.652 1.345 -17.036 1.00 81.50 85 ALA A N 1
ATOM 652 C CA . ALA A 1 85 ? 5.600 2.309 -16.766 1.00 81.50 85 ALA A CA 1
ATOM 653 C C . ALA A 1 85 ? 6.121 3.375 -15.803 1.00 81.50 85 ALA A C 1
ATOM 655 O O . ALA A 1 85 ? 6.799 3.060 -14.830 1.00 81.50 85 ALA A O 1
ATOM 656 N N . ASP A 1 86 ? 5.742 4.630 -16.047 1.00 85.00 86 ASP A N 1
ATOM 657 C CA . ASP A 1 86 ? 6.039 5.732 -15.130 1.00 85.00 86 ASP A CA 1
ATOM 658 C C . ASP A 1 86 ? 5.458 5.456 -13.731 1.00 85.00 86 ASP A C 1
ATOM 660 O O . ASP A 1 86 ? 4.327 4.970 -13.608 1.00 85.00 86 ASP A O 1
ATOM 664 N N . GLU A 1 87 ? 6.212 5.808 -12.687 1.00 85.56 87 GLU A N 1
ATOM 665 C CA . GLU A 1 87 ? 5.867 5.588 -11.275 1.00 85.56 87 GLU A CA 1
ATOM 666 C C . GLU A 1 87 ? 4.472 6.124 -10.908 1.00 85.56 87 GLU A C 1
ATOM 668 O O . GLU A 1 87 ? 3.772 5.547 -10.070 1.00 85.56 87 GLU A O 1
ATOM 673 N N . ARG A 1 88 ? 3.997 7.181 -11.578 1.00 86.62 88 ARG A N 1
ATOM 674 C CA . ARG A 1 88 ? 2.655 7.734 -11.346 1.00 86.62 88 ARG A CA 1
ATOM 675 C C . ARG A 1 88 ? 1.550 6.735 -11.662 1.00 86.62 88 ARG A C 1
ATOM 677 O O . ARG A 1 88 ? 0.513 6.765 -11.005 1.00 86.62 88 ARG A O 1
ATOM 684 N N . HIS A 1 89 ? 1.751 5.837 -12.626 1.00 87.31 89 HIS A N 1
ATOM 685 C CA . HIS A 1 89 ? 0.780 4.780 -12.915 1.00 87.31 89 HIS A CA 1
ATOM 686 C C . HIS A 1 89 ? 0.702 3.776 -11.767 1.00 87.31 89 HIS A C 1
ATOM 688 O O . HIS A 1 89 ? -0.393 3.356 -11.403 1.00 87.31 89 HIS A O 1
ATOM 694 N N . TYR A 1 90 ? 1.842 3.434 -11.160 1.00 88.62 90 TYR A N 1
ATOM 695 C CA . TYR A 1 90 ? 1.873 2.585 -9.971 1.00 88.62 90 TYR A CA 1
ATOM 696 C C . TYR A 1 90 ? 1.163 3.251 -8.788 1.00 88.62 90 TYR A C 1
ATOM 698 O O . TYR A 1 90 ? 0.330 2.617 -8.136 1.00 88.62 90 TYR A O 1
ATOM 706 N N . LEU A 1 91 ? 1.442 4.534 -8.544 1.00 89.94 91 LEU A N 1
ATOM 707 C CA . LEU A 1 91 ? 0.773 5.312 -7.502 1.00 89.94 91 LEU A CA 1
ATOM 708 C C . LEU A 1 91 ? -0.749 5.325 -7.701 1.00 89.94 91 LEU A C 1
ATOM 710 O O . LEU A 1 91 ? -1.488 4.978 -6.782 1.00 89.94 91 LEU A O 1
ATOM 714 N N . LEU A 1 92 ? -1.221 5.672 -8.902 1.00 88.94 92 LEU A N 1
ATOM 715 C CA . LEU A 1 92 ? -2.651 5.690 -9.218 1.00 88.94 92 LEU A CA 1
ATOM 716 C C . LEU A 1 92 ? -3.286 4.308 -9.047 1.00 88.94 92 LEU A C 1
ATOM 718 O O . LEU A 1 92 ? -4.336 4.202 -8.422 1.00 88.94 92 LEU A O 1
ATOM 722 N N . TRP A 1 93 ? -2.622 3.248 -9.513 1.00 90.19 93 TRP A N 1
ATOM 723 C CA . TRP A 1 93 ? -3.097 1.874 -9.350 1.00 90.19 93 TRP A CA 1
ATOM 724 C C . TRP A 1 93 ? -3.265 1.484 -7.878 1.00 90.19 93 TRP A C 1
ATOM 726 O O . TRP A 1 93 ? -4.291 0.915 -7.498 1.00 90.19 93 TRP A O 1
ATOM 736 N N . ARG A 1 94 ? -2.292 1.818 -7.020 1.00 93.12 94 ARG A N 1
ATOM 737 C CA . ARG A 1 94 ? -2.398 1.589 -5.570 1.00 93.12 94 ARG A CA 1
ATOM 738 C C . ARG A 1 94 ? -3.536 2.384 -4.947 1.00 93.12 94 ARG A C 1
ATOM 740 O O . ARG A 1 94 ? -4.290 1.824 -4.150 1.00 93.12 94 ARG A O 1
ATOM 747 N N . ILE A 1 95 ? -3.651 3.664 -5.303 1.00 91.31 95 ILE A N 1
ATOM 748 C CA . ILE A 1 95 ? -4.698 4.547 -4.786 1.00 91.31 95 ILE A CA 1
ATOM 749 C C . ILE A 1 95 ? -6.067 4.001 -5.171 1.00 91.31 95 ILE A C 1
ATOM 751 O O . ILE A 1 95 ? -6.907 3.881 -4.292 1.00 91.31 95 ILE A O 1
ATOM 755 N N . GLU A 1 96 ? -6.290 3.600 -6.424 1.00 90.56 96 GLU A N 1
ATOM 756 C CA . GLU A 1 96 ? -7.563 3.019 -6.877 1.00 90.56 96 GLU A CA 1
ATOM 757 C C . GLU A 1 96 ? -7.921 1.726 -6.125 1.00 90.56 96 GLU A C 1
ATOM 759 O O . GLU A 1 96 ? -9.095 1.475 -5.853 1.00 90.56 96 GLU A O 1
ATOM 764 N N . ASN A 1 97 ? -6.916 0.948 -5.713 1.00 91.44 97 ASN A N 1
ATOM 765 C CA . ASN A 1 97 ? -7.087 -0.262 -4.906 1.00 91.44 97 ASN A CA 1
ATOM 766 C C . ASN A 1 97 ? -7.099 -0.003 -3.384 1.00 91.44 97 ASN A C 1
ATOM 768 O O . ASN A 1 97 ? -7.180 -0.950 -2.601 1.00 91.44 97 ASN A O 1
ATOM 772 N N . GLY A 1 98 ? -7.029 1.257 -2.938 1.00 91.62 98 GLY A N 1
ATOM 773 C CA . GLY A 1 98 ? -7.086 1.623 -1.519 1.00 91.62 98 GLY A CA 1
ATOM 774 C C . GLY A 1 98 ? -5.869 1.178 -0.700 1.00 91.62 98 GLY A C 1
ATOM 775 O O . GLY A 1 98 ? -6.006 0.893 0.492 1.00 91.62 98 GLY A O 1
ATOM 776 N N . VAL A 1 99 ? -4.689 1.097 -1.324 1.00 94.62 99 VAL A N 1
ATOM 777 C CA . VAL A 1 99 ? -3.449 0.627 -0.689 1.00 94.62 99 VAL A CA 1
ATOM 778 C C . VAL A 1 99 ? -2.521 1.800 -0.397 1.00 94.62 99 VAL A C 1
ATOM 780 O O . VAL A 1 99 ? -1.830 2.290 -1.292 1.00 94.62 99 VAL A O 1
ATOM 783 N N . ALA A 1 100 ? -2.468 2.206 0.874 1.00 93.50 100 ALA A N 1
ATOM 784 C CA . ALA A 1 100 ? -1.520 3.219 1.323 1.00 93.50 100 ALA A CA 1
ATOM 785 C C . ALA A 1 100 ? -0.079 2.681 1.396 1.00 93.50 100 ALA A C 1
ATOM 787 O O . ALA A 1 100 ? 0.149 1.530 1.782 1.00 93.50 100 ALA A O 1
ATOM 788 N N . GLU A 1 101 ? 0.900 3.524 1.076 1.00 92.25 101 GLU A N 1
ATOM 789 C CA . GLU A 1 101 ? 2.329 3.204 1.138 1.00 92.25 101 GLU A CA 1
ATOM 790 C C . GLU A 1 101 ? 3.164 4.407 1.592 1.00 92.25 101 GLU A C 1
ATOM 792 O O . GLU A 1 101 ? 2.938 5.549 1.197 1.00 92.25 101 GLU A O 1
ATOM 797 N N . GLY A 1 102 ? 4.179 4.141 2.413 1.00 90.75 102 GLY A N 1
ATOM 798 C CA . GLY A 1 102 ? 5.137 5.158 2.837 1.00 90.75 102 GLY A CA 1
ATOM 799 C C . GLY A 1 102 ? 4.594 6.158 3.863 1.00 90.75 102 GLY A C 1
ATOM 800 O O . GLY A 1 102 ? 3.431 6.148 4.263 1.00 90.75 102 GLY A O 1
ATOM 801 N N . SER A 1 103 ? 5.483 7.029 4.338 1.00 89.62 103 SER A N 1
ATOM 802 C CA . SER A 1 103 ? 5.177 7.966 5.427 1.00 89.62 103 SER A CA 1
ATOM 803 C C . SER A 1 103 ? 4.321 9.159 5.017 1.00 89.62 103 SER A C 1
ATOM 805 O O . SER A 1 103 ? 3.754 9.811 5.887 1.00 89.62 103 SER A O 1
ATOM 807 N N . THR A 1 104 ? 4.258 9.464 3.720 1.00 88.88 104 THR A N 1
ATOM 808 C CA . THR A 1 104 ? 3.403 10.533 3.187 1.00 88.88 104 THR A CA 1
ATOM 809 C C . THR A 1 104 ? 1.931 10.150 3.303 1.00 88.88 104 THR A C 1
ATOM 811 O O . THR A 1 104 ? 1.102 10.983 3.651 1.00 88.88 104 THR A O 1
ATOM 814 N N . GLU A 1 105 ? 1.615 8.876 3.064 1.00 90.44 105 GLU A N 1
ATOM 815 C CA . GLU A 1 105 ? 0.249 8.354 3.117 1.00 90.44 105 GLU A CA 1
ATOM 816 C C . GLU A 1 105 ? -0.090 7.802 4.517 1.00 90.44 105 GLU A C 1
ATOM 818 O O . GLU A 1 105 ? -1.245 7.861 4.933 1.00 90.44 105 GLU A O 1
ATOM 823 N N . ILE A 1 106 ? 0.905 7.306 5.270 1.00 92.12 1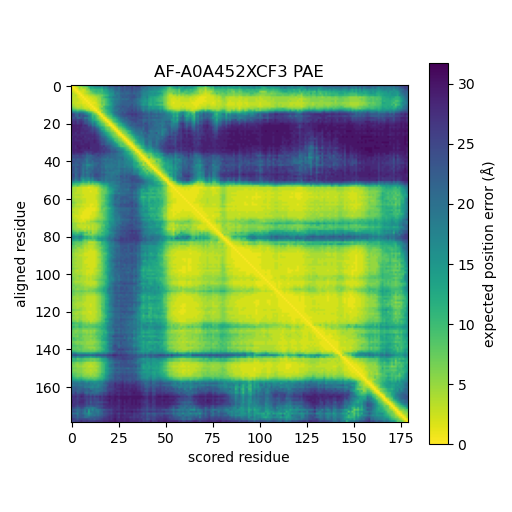06 ILE A N 1
ATOM 824 C CA . ILE A 1 106 ? 0.751 6.725 6.616 1.00 92.12 106 ILE A CA 1
ATOM 825 C C . ILE A 1 106 ? 1.576 7.534 7.640 1.00 92.12 106 ILE A C 1
ATOM 827 O O . ILE A 1 106 ? 2.764 7.252 7.848 1.00 92.12 106 ILE A O 1
ATOM 831 N N . PRO A 1 107 ? 0.973 8.530 8.318 1.00 91.06 107 PRO A N 1
ATOM 832 C CA . PRO A 1 107 ? 1.668 9.389 9.272 1.00 91.06 107 PRO A CA 1
ATOM 833 C C . PRO A 1 107 ? 2.237 8.611 10.463 1.00 91.06 107 PRO A C 1
ATOM 835 O O . PRO A 1 107 ? 1.532 7.893 11.179 1.00 91.06 107 PRO A O 1
ATOM 838 N N . LYS A 1 108 ? 3.539 8.775 10.710 1.00 89.38 108 LYS A N 1
ATOM 839 C CA . LYS A 1 108 ? 4.239 8.099 11.809 1.00 89.38 108 LYS A CA 1
ATOM 840 C C . LYS A 1 108 ? 3.713 8.579 13.163 1.00 89.38 108 LYS A C 1
ATOM 842 O O . LYS A 1 108 ? 3.642 9.774 13.411 1.00 89.38 108 LYS A O 1
ATOM 847 N N . GLY A 1 109 ? 3.404 7.641 14.055 1.00 88.94 109 GLY A N 1
ATOM 848 C CA . GLY A 1 109 ? 2.981 7.930 15.431 1.00 88.94 109 GLY A CA 1
ATOM 849 C C . GLY A 1 109 ? 1.506 8.309 15.599 1.00 88.94 109 GLY A C 1
ATOM 850 O O . GLY A 1 109 ? 0.994 8.200 16.709 1.00 88.94 109 GLY A O 1
ATOM 851 N N . GLU A 1 110 ? 0.815 8.681 14.521 1.00 87.00 110 GLU A N 1
ATOM 852 C CA . GLU A 1 110 ? -0.608 9.048 14.546 1.00 87.00 110 GLU A CA 1
ATOM 853 C C . GLU A 1 110 ? -1.501 7.995 13.879 1.00 87.00 110 GLU A C 1
ATOM 855 O O . GLU A 1 110 ? -2.636 7.784 14.307 1.00 87.00 110 GLU A O 1
ATOM 860 N N . ALA A 1 111 ? -0.992 7.306 12.852 1.00 89.50 111 ALA A N 1
ATOM 861 C CA . ALA A 1 111 ? -1.758 6.311 12.115 1.00 89.50 111 ALA A CA 1
ATOM 862 C C . ALA A 1 111 ? -2.145 5.112 12.994 1.00 89.50 111 ALA A C 1
ATOM 864 O O . ALA A 1 111 ? -1.291 4.430 13.567 1.00 89.50 111 ALA A O 1
ATOM 865 N N . ILE A 1 112 ? -3.443 4.800 13.036 1.00 90.56 112 ILE A N 1
ATOM 866 C CA . ILE A 1 112 ? -3.957 3.572 13.648 1.00 90.56 112 ILE A CA 1
ATOM 867 C C . ILE A 1 112 ? -3.997 2.481 12.565 1.00 90.56 112 ILE A C 1
ATOM 869 O O . ILE A 1 112 ? -4.786 2.601 11.629 1.00 90.56 112 ILE A O 1
ATOM 873 N N . PRO A 1 113 ? -3.226 1.379 12.676 1.00 92.50 113 PRO A N 1
ATOM 874 C CA . PRO A 1 113 ? -3.097 0.371 11.614 1.00 92.50 113 PRO A CA 1
ATOM 875 C C . PRO A 1 113 ? -4.415 -0.165 11.038 1.00 92.50 113 PRO A C 1
ATOM 877 O O . PRO A 1 113 ? -4.536 -0.389 9.835 1.00 92.50 113 PRO A O 1
ATOM 880 N N . LEU A 1 114 ? -5.428 -0.346 11.888 1.00 93.06 114 LEU A N 1
ATOM 881 C CA . LEU A 1 114 ? -6.740 -0.848 11.471 1.00 93.06 114 LEU A CA 1
ATOM 882 C C . LEU A 1 114 ? -7.534 0.163 10.629 1.00 93.06 114 LEU A C 1
ATOM 884 O O . LEU A 1 114 ? -8.341 -0.256 9.802 1.00 93.06 114 LEU A O 1
ATOM 888 N N . GLU A 1 115 ? -7.293 1.465 10.802 1.00 92.56 115 GLU A N 1
ATOM 889 C CA . GLU A 1 115 ? -7.899 2.516 9.973 1.00 92.56 115 GLU A CA 1
ATOM 890 C C . GLU A 1 115 ? -7.287 2.538 8.563 1.00 92.56 115 GLU A C 1
ATOM 892 O O . GLU A 1 115 ? -7.964 2.884 7.603 1.00 92.56 115 GLU A O 1
ATOM 897 N N . TYR A 1 116 ? -6.046 2.072 8.406 1.00 93.88 116 TYR A N 1
ATOM 898 C CA . TYR A 1 116 ? -5.335 1.969 7.124 1.00 93.88 116 TYR A CA 1
ATOM 899 C C . TYR A 1 116 ? -5.500 0.602 6.446 1.00 93.88 116 TYR A C 1
ATOM 901 O O . TYR A 1 116 ? -4.711 0.224 5.586 1.00 93.88 116 TYR A O 1
ATOM 909 N N . ASN A 1 117 ? -6.520 -0.164 6.846 1.00 93.50 117 ASN A N 1
ATOM 910 C CA . ASN A 1 117 ? -6.828 -1.495 6.318 1.00 93.50 117 ASN A CA 1
ATOM 911 C C . ASN A 1 117 ? -5.693 -2.530 6.477 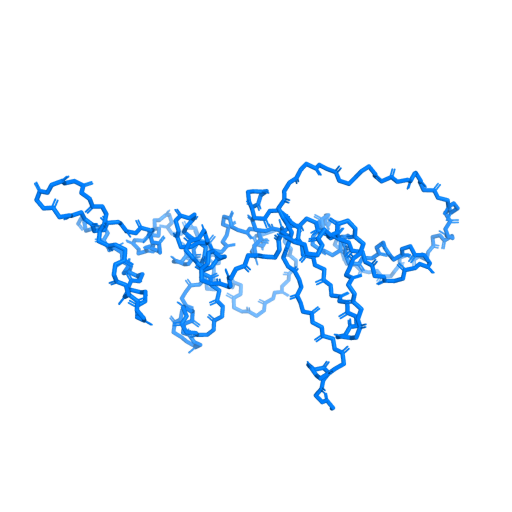1.00 93.50 117 ASN A C 1
ATOM 913 O O . ASN A 1 117 ? -5.766 -3.595 5.871 1.00 93.50 117 ASN A O 1
ATOM 917 N N . LEU A 1 118 ? -4.690 -2.296 7.335 1.00 94.19 118 LEU A N 1
ATOM 918 C CA . LEU A 1 118 ? -3.507 -3.164 7.444 1.00 94.19 118 LEU A CA 1
ATOM 919 C C . LEU A 1 118 ? -3.826 -4.599 7.897 1.00 94.19 118 LEU A C 1
ATOM 921 O O . LEU A 1 118 ? -3.111 -5.528 7.536 1.00 94.19 118 LEU A O 1
ATOM 925 N N . ALA A 1 119 ? -4.930 -4.811 8.619 1.00 93.00 119 ALA A N 1
ATOM 926 C CA . ALA A 1 119 ? -5.421 -6.162 8.909 1.00 93.00 119 ALA A CA 1
ATOM 927 C C . ALA A 1 119 ? -5.913 -6.905 7.652 1.00 93.00 119 ALA A C 1
ATOM 929 O O . ALA A 1 119 ? -5.746 -8.113 7.562 1.00 93.00 119 ALA A O 1
ATOM 930 N N . GLY A 1 120 ? -6.507 -6.194 6.688 1.00 92.00 120 GLY A N 1
ATOM 931 C CA . GLY A 1 120 ? -6.955 -6.763 5.411 1.00 92.00 120 GLY A CA 1
ATOM 932 C C . GLY A 1 120 ? -5.858 -6.844 4.347 1.00 92.00 120 GLY A C 1
ATOM 933 O O . GLY A 1 120 ? -6.059 -7.499 3.335 1.00 92.00 120 GLY A O 1
ATOM 934 N N . LEU A 1 121 ? -4.712 -6.197 4.579 1.00 95.25 121 LEU A N 1
ATOM 935 C CA . LEU A 1 121 ? -3.525 -6.226 3.715 1.00 95.25 121 LEU A CA 1
ATOM 936 C C . LEU A 1 121 ? -2.432 -7.153 4.274 1.00 95.25 121 LEU A C 1
ATOM 938 O O . LEU A 1 121 ? -1.247 -6.923 4.047 1.00 95.25 121 LEU A O 1
ATOM 942 N N . ASN A 1 122 ? -2.829 -8.158 5.061 1.00 94.62 122 ASN A N 1
ATOM 943 C CA . ASN A 1 122 ? -1.956 -9.189 5.632 1.00 94.62 122 ASN A CA 1
ATOM 944 C C . ASN A 1 122 ? -0.801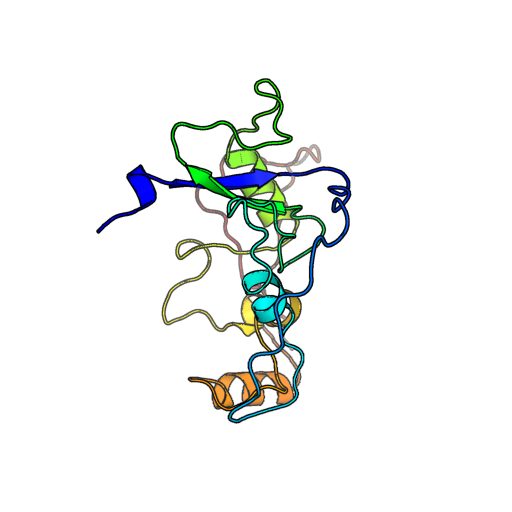 -8.670 6.516 1.00 94.62 122 ASN A C 1
ATOM 946 O O . ASN A 1 122 ? 0.164 -9.387 6.764 1.00 94.62 122 ASN A O 1
ATOM 950 N N . ALA A 1 123 ? -0.886 -7.444 7.043 1.00 93.62 123 ALA A N 1
ATOM 951 C CA . ALA A 1 123 ? 0.177 -6.852 7.863 1.00 93.62 123 ALA A CA 1
ATOM 952 C C . ALA A 1 123 ? 0.000 -7.097 9.376 1.00 93.62 123 ALA A C 1
ATOM 954 O O . ALA A 1 123 ? 0.887 -6.780 10.173 1.00 93.62 123 ALA A O 1
ATOM 955 N N . ILE A 1 124 ? -1.142 -7.649 9.802 1.00 93.00 124 ILE A N 1
ATOM 956 C CA . ILE A 1 124 ? -1.456 -7.928 11.208 1.00 93.00 124 ILE A CA 1
ATOM 957 C C . ILE A 1 124 ? -1.927 -9.373 11.330 1.00 93.00 124 ILE A C 1
ATOM 959 O O . ILE A 1 124 ? -2.929 -9.751 10.736 1.00 93.00 124 ILE A O 1
ATOM 963 N N . SER A 1 125 ? -1.240 -10.146 12.167 1.00 91.38 125 SER A N 1
ATOM 964 C CA . SER A 1 125 ? -1.713 -11.451 12.628 1.00 91.38 125 SER A CA 1
ATOM 965 C C . SER A 1 125 ? -2.206 -11.308 14.069 1.00 91.38 125 SER A C 1
ATOM 967 O O . SER A 1 125 ? -1.544 -10.685 14.907 1.00 91.38 125 SER A O 1
ATOM 969 N N . PHE A 1 126 ? -3.399 -11.843 14.330 1.00 89.31 126 PHE A N 1
ATOM 970 C CA . PHE A 1 126 ? -4.047 -11.827 15.647 1.00 89.31 126 PHE A CA 1
ATOM 971 C C . PHE A 1 126 ? -3.730 -13.080 16.477 1.00 89.31 126 PHE A C 1
ATOM 973 O O . PHE A 1 126 ? -4.057 -13.130 17.660 1.00 89.31 126 PHE A O 1
ATOM 980 N N . ASP A 1 127 ? -3.096 -14.069 15.855 1.00 89.88 127 ASP A N 1
ATOM 981 C CA . ASP A 1 127 ? -2.782 -15.401 16.369 1.00 89.88 127 ASP A CA 1
ATOM 982 C C . ASP A 1 127 ? -1.280 -15.631 16.624 1.00 89.88 127 ASP A C 1
ATOM 984 O O . ASP A 1 127 ? -0.906 -16.641 17.221 1.00 89.88 127 ASP A O 1
ATOM 988 N N . LYS A 1 128 ? -0.410 -14.686 16.245 1.00 88.56 128 LYS A N 1
ATOM 989 C CA . LYS A 1 128 ? 1.023 -14.735 16.568 1.00 88.56 128 LYS A CA 1
ATOM 990 C C . LYS A 1 128 ? 1.332 -14.340 18.016 1.00 88.56 128 LYS A C 1
ATOM 992 O O . LYS A 1 128 ? 0.502 -13.797 18.747 1.00 88.56 128 LYS A O 1
ATOM 997 N N . GLY A 1 129 ? 2.578 -14.602 18.415 1.00 90.25 129 GLY A N 1
ATOM 998 C CA . GLY A 1 129 ? 3.119 -14.228 19.723 1.00 90.25 129 GLY A CA 1
ATOM 999 C C . GLY A 1 129 ? 3.126 -12.716 19.999 1.00 90.25 129 GLY A C 1
ATOM 1000 O O . GLY A 1 129 ? 2.721 -11.896 19.176 1.00 90.25 129 GLY A O 1
ATOM 1001 N N . CYS A 1 130 ? 3.606 -12.345 21.189 1.00 92.75 130 CYS A N 1
ATOM 1002 C CA . CYS A 1 130 ? 3.563 -10.964 21.670 1.00 92.75 130 CYS A CA 1
ATOM 1003 C C . CYS A 1 130 ? 4.417 -10.010 20.818 1.00 92.75 130 CYS A C 1
ATOM 1005 O O . CYS A 1 130 ? 5.607 -10.253 20.622 1.00 92.75 130 CYS A O 1
ATOM 1007 N N . TYR A 1 131 ? 3.825 -8.900 20.363 1.00 93.25 131 TYR A N 1
ATOM 1008 C CA . TYR A 1 131 ? 4.533 -7.812 19.678 1.00 93.25 131 TYR A CA 1
ATOM 1009 C C . TYR A 1 131 ? 4.115 -6.430 20.209 1.00 93.25 131 TYR A C 1
ATOM 1011 O O . TYR A 1 131 ? 3.055 -6.256 20.816 1.00 93.25 131 TYR A O 1
ATOM 1019 N N . ILE A 1 132 ? 4.962 -5.419 19.993 1.00 92.19 132 ILE A N 1
ATOM 1020 C CA . ILE A 1 132 ? 4.740 -4.058 20.508 1.00 92.19 132 ILE A CA 1
ATOM 1021 C C . ILE A 1 132 ? 3.433 -3.481 19.948 1.00 92.19 132 ILE A C 1
ATOM 1023 O O . ILE A 1 132 ? 3.199 -3.482 18.743 1.00 92.19 132 ILE A O 1
ATOM 1027 N N . GLY A 1 133 ? 2.584 -2.960 20.836 1.00 89.19 133 GLY A N 1
ATOM 1028 C CA . GLY A 1 133 ? 1.303 -2.353 20.465 1.00 89.19 133 GLY A CA 1
ATOM 1029 C C . GLY A 1 133 ? 0.160 -3.347 20.230 1.00 89.19 133 GLY A C 1
ATOM 1030 O O . GLY A 1 133 ? -0.963 -2.907 19.979 1.00 89.19 133 GLY A O 1
ATOM 1031 N N . GLN A 1 134 ? 0.391 -4.661 20.367 1.00 91.62 134 GLN A N 1
ATOM 1032 C CA . GLN A 1 134 ? -0.633 -5.690 20.147 1.00 91.62 134 GLN A CA 1
ATOM 1033 C C . GLN A 1 134 ? -1.894 -5.466 20.987 1.00 91.62 134 GLN A C 1
ATOM 1035 O O . GLN A 1 134 ? -2.995 -5.615 20.468 1.00 91.62 134 GL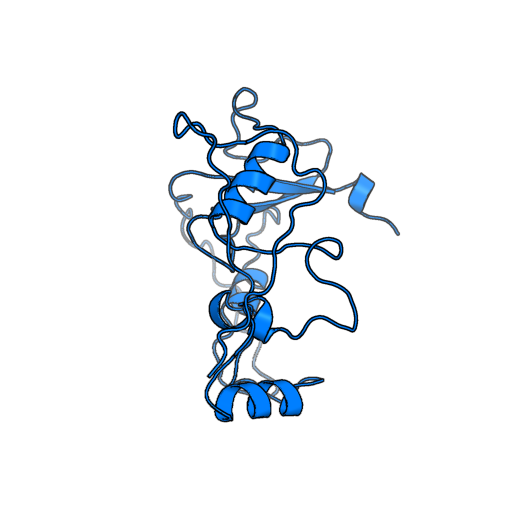N A O 1
ATOM 1040 N N . GLU A 1 135 ? -1.769 -5.063 22.255 1.00 91.94 135 GLU A N 1
ATOM 1041 C CA . GLU A 1 135 ? -2.939 -4.870 23.118 1.00 91.94 135 GLU A CA 1
ATOM 1042 C C . GLU A 1 135 ? -3.887 -3.783 22.588 1.00 91.94 135 GLU A C 1
ATOM 1044 O O . GLU A 1 135 ? -5.108 -3.952 22.608 1.00 91.94 135 GLU A O 1
ATOM 1049 N N . LEU A 1 136 ? -3.342 -2.681 22.062 1.00 88.38 136 LEU A N 1
ATOM 1050 C CA . LEU A 1 136 ? -4.145 -1.610 21.471 1.00 88.38 136 LEU A CA 1
ATOM 1051 C C . LEU A 1 136 ? -4.847 -2.088 20.193 1.00 88.38 136 LEU A C 1
ATOM 1053 O O . LEU A 1 136 ? -6.035 -1.808 19.998 1.00 88.38 136 LEU A O 1
ATOM 1057 N N . ILE A 1 137 ? -4.132 -2.838 19.352 1.00 91.38 137 ILE A N 1
ATOM 1058 C CA . ILE A 1 137 ? -4.663 -3.397 18.104 1.00 91.38 137 ILE A CA 1
ATOM 1059 C C . ILE A 1 137 ? -5.772 -4.409 18.395 1.00 91.38 137 ILE A C 1
ATOM 1061 O O . ILE A 1 137 ? -6.880 -4.261 17.880 1.00 91.38 137 ILE A O 1
ATOM 1065 N N . ALA A 1 138 ? -5.526 -5.376 19.278 1.00 90.25 138 ALA A N 1
ATOM 1066 C CA . ALA A 1 138 ? -6.501 -6.388 19.668 1.00 90.25 138 ALA A CA 1
ATOM 1067 C C . ALA A 1 138 ? -7.745 -5.755 20.310 1.00 90.25 138 ALA A C 1
ATOM 1069 O O . ALA A 1 138 ? -8.873 -6.078 19.938 1.00 90.25 138 ALA A O 1
ATOM 1070 N N . ARG A 1 139 ? -7.567 -4.786 21.218 1.00 88.88 139 ARG A N 1
ATOM 1071 C CA . ARG A 1 139 ? -8.682 -4.061 21.851 1.00 88.88 139 ARG A CA 1
ATOM 1072 C C . ARG A 1 139 ? -9.549 -3.338 20.826 1.00 88.88 139 ARG A C 1
ATOM 1074 O O . ARG A 1 139 ? -10.773 -3.357 20.942 1.00 88.88 139 ARG A O 1
ATOM 1081 N N . THR A 1 140 ? -8.927 -2.693 19.846 1.00 88.62 140 THR A N 1
ATOM 1082 C CA . THR A 1 140 ? -9.643 -1.972 18.785 1.00 88.62 140 THR A CA 1
ATOM 1083 C C . THR A 1 140 ? -10.378 -2.943 17.862 1.00 88.62 140 THR A C 1
ATOM 1085 O O . THR A 1 140 ? -11.542 -2.710 17.547 1.00 88.62 140 THR A O 1
ATOM 1088 N N . HIS A 1 141 ? -9.751 -4.069 17.516 1.00 86.56 141 HIS A N 1
ATOM 1089 C CA . HIS A 1 141 ? -10.361 -5.134 16.723 1.00 86.56 141 HIS A CA 1
ATOM 1090 C C . HIS A 1 141 ? -11.588 -5.756 17.422 1.00 86.56 141 HIS A C 1
ATOM 1092 O O . HIS A 1 141 ? -12.663 -5.842 16.834 1.00 86.56 141 HIS A O 1
ATOM 1098 N N . HIS A 1 142 ? -11.478 -6.113 18.706 1.00 87.00 142 HIS A N 1
ATOM 1099 C CA . HIS A 1 142 ? -12.565 -6.761 19.454 1.00 87.00 142 HIS A CA 1
ATOM 1100 C C . HIS A 1 142 ? -13.695 -5.817 19.886 1.00 87.00 142 HIS A C 1
ATOM 1102 O O . HIS A 1 142 ? -14.802 -6.278 20.157 1.00 87.00 142 HIS A O 1
ATOM 1108 N N . ARG A 1 143 ? -13.463 -4.496 19.929 1.00 83.00 143 ARG A N 1
ATOM 1109 C CA . ARG A 1 143 ? -14.525 -3.495 20.163 1.00 83.00 143 ARG A CA 1
ATOM 1110 C C . ARG A 1 143 ? -15.508 -3.363 18.989 1.00 83.00 143 ARG A C 1
ATOM 1112 O O . ARG A 1 143 ? -16.499 -2.647 19.112 1.00 83.00 143 ARG A O 1
ATOM 1119 N N . GLY A 1 144 ? -15.275 -4.075 17.887 1.00 71.19 144 GLY A N 1
ATOM 1120 C CA . GLY A 1 144 ? -16.278 -4.387 16.871 1.00 71.19 144 GLY A CA 1
ATOM 1121 C C . GLY A 1 144 ? -16.209 -3.514 15.624 1.00 71.19 144 GLY A C 1
ATOM 1122 O O . GLY A 1 144 ? -16.100 -4.048 14.526 1.00 71.19 144 GLY A O 1
ATOM 1123 N N . VAL A 1 145 ? -16.266 -2.184 15.754 1.00 78.69 145 VAL A N 1
ATOM 1124 C CA . VAL A 1 145 ? -16.401 -1.300 14.580 1.00 78.69 145 VAL A CA 1
ATOM 1125 C C . VAL A 1 145 ? -15.232 -0.333 14.460 1.00 78.69 145 VAL A C 1
ATOM 1127 O O . VAL A 1 145 ? -15.073 0.582 15.270 1.00 78.69 145 VAL A O 1
ATOM 1130 N N . ILE A 1 146 ? -14.456 -0.501 13.388 1.00 84.88 146 ILE A N 1
ATOM 1131 C CA . ILE A 1 146 ? -13.495 0.500 12.918 1.00 84.88 146 ILE A CA 1
ATOM 1132 C C . ILE A 1 146 ? -14.288 1.622 12.249 1.00 84.88 146 ILE A C 1
ATOM 1134 O O . ILE A 1 146 ? -14.828 1.437 11.161 1.00 84.88 146 ILE A O 1
ATOM 1138 N N . ARG A 1 147 ? -14.404 2.765 12.931 1.00 85.19 147 ARG A N 1
ATOM 1139 C CA . ARG A 1 147 ? -15.267 3.875 12.492 1.00 85.19 147 ARG A CA 1
ATOM 1140 C C . ARG A 1 147 ? -14.649 4.739 11.402 1.00 85.19 147 ARG A C 1
ATOM 1142 O O . ARG A 1 147 ? -15.394 5.373 10.673 1.00 85.19 147 ARG A O 1
ATOM 1149 N N . LYS A 1 148 ? -13.319 4.768 11.314 1.00 87.81 148 LYS A N 1
ATOM 1150 C CA . LYS A 1 148 ? -12.552 5.522 10.322 1.00 87.81 148 LYS A CA 1
ATOM 1151 C C . LYS A 1 148 ? -11.759 4.557 9.465 1.00 87.81 148 LYS A C 1
ATOM 1153 O O . LYS A 1 148 ? -11.044 3.720 10.007 1.00 87.81 148 LYS A O 1
ATOM 1158 N N . ARG A 1 149 ? -11.877 4.662 8.145 1.00 89.44 149 ARG A N 1
ATOM 1159 C CA . ARG A 1 149 ? -11.086 3.850 7.216 1.00 89.44 149 ARG A CA 1
ATOM 1160 C C . ARG A 1 149 ? -10.535 4.675 6.072 1.00 89.44 149 ARG A C 1
ATOM 1162 O O . ARG A 1 149 ? -11.201 5.589 5.595 1.00 89.44 149 ARG A O 1
ATOM 1169 N N . LEU A 1 150 ? -9.343 4.296 5.635 1.00 88.50 150 LEU A N 1
ATOM 1170 C CA . LEU A 1 150 ? -8.732 4.683 4.378 1.00 88.50 150 LEU A CA 1
ATOM 1171 C C . LEU A 1 150 ? -9.592 4.144 3.225 1.00 88.50 150 LEU A C 1
ATOM 1173 O O . LEU A 1 150 ? -9.815 2.932 3.142 1.00 88.50 150 LEU A O 1
ATOM 1177 N N . ILE A 1 151 ? -10.103 5.034 2.373 1.00 88.12 151 ILE A N 1
ATOM 1178 C CA . ILE A 1 151 ? -11.004 4.686 1.266 1.00 88.12 151 ILE A CA 1
ATOM 1179 C C . ILE A 1 151 ? -10.537 5.402 -0.009 1.00 88.12 151 ILE A C 1
ATOM 1181 O O . ILE A 1 151 ? -10.256 6.601 0.050 1.00 88.12 151 ILE A O 1
ATOM 1185 N N . PRO A 1 152 ? -10.466 4.702 -1.157 1.00 87.25 152 PRO A N 1
ATOM 1186 C CA . PRO A 1 152 ? -10.172 5.331 -2.437 1.00 87.25 152 PRO A CA 1
ATOM 1187 C C . PRO A 1 152 ? -11.318 6.250 -2.876 1.00 87.25 152 PRO A C 1
ATOM 1189 O O . PRO A 1 152 ? -12.487 5.866 -2.830 1.00 87.25 152 PRO A O 1
ATOM 1192 N N . LEU A 1 153 ? -10.988 7.460 -3.329 1.00 84.69 153 LEU A N 1
ATOM 1193 C CA . LEU A 1 153 ? -11.958 8.432 -3.837 1.00 84.69 153 LEU A CA 1
ATOM 1194 C C . LEU A 1 153 ? -11.632 8.798 -5.283 1.00 84.69 153 LEU A C 1
ATOM 1196 O O . LEU A 1 153 ? -10.479 9.049 -5.627 1.00 84.69 153 LEU A O 1
ATOM 1200 N N . LYS A 1 154 ? -12.672 8.875 -6.117 1.00 82.25 154 LYS A N 1
ATOM 1201 C CA . LYS A 1 154 ? -12.587 9.374 -7.489 1.00 82.25 154 LYS A CA 1
ATOM 1202 C C . LYS A 1 154 ? -13.444 10.623 -7.618 1.00 82.25 154 LYS A C 1
ATOM 1204 O O . LYS A 1 154 ? -14.656 10.567 -7.434 1.00 82.25 154 LYS A O 1
ATOM 1209 N N . PHE A 1 155 ? -12.806 11.734 -7.960 1.00 83.31 155 PHE A N 1
ATOM 1210 C CA . PHE A 1 155 ? -13.500 12.971 -8.293 1.00 83.31 155 PHE A CA 1
ATOM 1211 C C . PHE A 1 155 ? -13.899 12.933 -9.768 1.00 83.31 155 PHE A C 1
ATOM 1213 O O . PHE A 1 155 ? -13.078 12.619 -10.633 1.00 83.31 155 PHE A O 1
ATOM 1220 N N . VAL A 1 156 ? -15.163 13.226 -10.048 1.00 81.62 156 VAL A N 1
ATOM 1221 C CA . VAL A 1 156 ? -15.720 13.294 -11.403 1.00 81.62 156 VAL A CA 1
ATOM 1222 C C . VAL A 1 156 ? -16.135 14.730 -11.695 1.00 81.62 156 VAL A C 1
ATOM 1224 O O . VAL A 1 156 ? -16.614 15.427 -10.799 1.00 81.62 156 VAL A O 1
ATOM 1227 N N . ASP A 1 157 ? -15.891 15.191 -12.920 1.00 82.31 157 ASP A N 1
ATOM 1228 C CA . ASP A 1 157 ? -16.420 16.468 -13.394 1.00 82.31 157 ASP A CA 1
ATOM 1229 C C . ASP A 1 157 ? -17.876 16.327 -13.879 1.00 82.31 157 ASP A C 1
ATOM 1231 O O . ASP A 1 157 ? -18.446 15.237 -13.896 1.00 82.31 157 ASP A O 1
ATOM 1235 N N . GLU A 1 158 ? -18.485 17.440 -14.297 1.00 81.38 158 GLU A N 1
ATOM 1236 C CA . GLU A 1 158 ? -19.861 17.474 -14.824 1.00 81.38 158 GLU A CA 1
ATOM 1237 C C . GLU A 1 158 ? -20.065 16.620 -16.094 1.00 81.38 158 GLU A C 1
ATOM 1239 O O . GLU A 1 158 ? -21.202 16.363 -16.484 1.00 81.38 158 GLU A O 1
ATOM 1244 N N . ASN A 1 159 ? -18.985 16.170 -16.742 1.00 80.56 159 ASN A N 1
ATOM 1245 C CA . ASN A 1 159 ? -19.009 15.323 -17.934 1.00 80.56 159 ASN A CA 1
ATOM 1246 C C . ASN A 1 159 ? -18.655 13.856 -17.624 1.00 80.56 159 ASN A C 1
ATOM 1248 O O . ASN A 1 159 ? -18.312 13.116 -18.552 1.00 80.56 159 ASN A O 1
ATOM 1252 N N . ASP A 1 160 ? -18.673 13.447 -16.349 1.00 68.31 160 ASP A N 1
ATOM 1253 C CA . ASP A 1 160 ? -18.223 12.129 -15.872 1.00 68.31 160 ASP A CA 1
ATOM 1254 C C . ASP A 1 160 ? -16.777 11.782 -16.276 1.00 68.31 160 ASP A C 1
ATOM 1256 O O . ASP A 1 160 ? -16.337 10.624 -16.222 1.00 68.31 160 ASP A O 1
ATOM 1260 N N . LYS A 1 161 ? -15.978 12.784 -16.655 1.00 64.44 161 LYS A N 1
ATOM 1261 C CA . LYS A 1 161 ? -14.547 12.597 -16.851 1.00 64.44 161 LYS A CA 1
ATOM 1262 C C . LYS A 1 161 ? -13.904 12.668 -15.477 1.00 64.44 161 LYS A C 1
ATOM 1264 O O . LYS A 1 161 ? -14.068 13.630 -14.729 1.00 64.44 161 LYS A O 1
ATOM 1269 N N . GLY A 1 162 ? -13.183 11.605 -15.123 1.00 59.09 162 GLY A N 1
ATOM 1270 C CA . GLY A 1 162 ? -12.398 11.592 -13.897 1.00 59.09 162 GLY A CA 1
ATOM 1271 C C . GLY A 1 162 ? -11.449 12.787 -13.892 1.00 59.09 162 GLY A C 1
ATOM 1272 O O . GLY A 1 162 ? -10.706 12.996 -14.855 1.00 59.09 162 GLY A O 1
ATOM 1273 N N . ILE A 1 163 ? -11.474 13.568 -12.817 1.00 56.12 163 ILE A N 1
ATOM 1274 C CA . ILE A 1 163 ? -10.513 14.643 -12.593 1.00 56.12 163 ILE A CA 1
ATOM 1275 C C . ILE A 1 163 ? -9.215 13.962 -12.146 1.00 56.12 163 ILE A C 1
ATOM 1277 O O . ILE A 1 163 ? -8.922 13.846 -10.962 1.00 56.12 163 ILE A O 1
ATOM 1281 N N . TYR A 1 164 ? -8.446 13.454 -13.109 1.00 53.53 164 TYR A N 1
ATOM 1282 C CA . TYR A 1 164 ? -7.113 12.882 -12.874 1.00 53.53 164 TYR A CA 1
ATOM 1283 C C . TYR A 1 164 ? -6.030 13.967 -12.764 1.00 53.53 164 TYR A C 1
ATOM 1285 O O . TYR A 1 164 ? -4.836 13.669 -12.748 1.00 53.53 164 TYR A O 1
ATOM 1293 N N . SER A 1 165 ? -6.423 15.244 -12.719 1.00 39.25 165 SER A N 1
ATOM 1294 C CA . SER A 1 165 ? -5.484 16.348 -12.599 1.00 39.25 165 SER A CA 1
ATOM 1295 C C . SER A 1 165 ? -4.917 16.385 -11.185 1.00 39.25 165 SER A C 1
ATOM 1297 O O . SER A 1 165 ? -5.496 16.991 -10.290 1.00 39.25 165 SER A O 1
ATOM 1299 N N . VAL A 1 166 ? -3.754 15.757 -11.027 1.00 40.50 166 VAL A N 1
ATOM 1300 C CA . VAL A 1 166 ? -2.710 16.205 -10.105 1.00 40.50 166 VAL A CA 1
ATOM 1301 C C . VAL A 1 166 ? -3.240 16.429 -8.685 1.00 40.50 166 VAL A C 1
ATOM 1303 O O . VAL A 1 166 ? -3.148 17.518 -8.124 1.00 40.50 166 VAL A O 1
ATOM 1306 N N . LEU A 1 167 ? -3.754 15.369 -8.065 1.00 42.75 167 LEU A N 1
ATOM 1307 C CA . LEU A 1 167 ? -3.679 15.274 -6.611 1.00 42.75 167 LEU A CA 1
ATOM 1308 C C . LEU A 1 167 ? -2.223 14.938 -6.267 1.00 42.75 167 LEU A C 1
ATOM 1310 O O . LEU A 1 167 ? -1.897 13.807 -5.928 1.00 42.75 167 LEU A O 1
ATOM 1314 N N . ASN A 1 168 ? -1.334 15.930 -6.405 1.00 38.03 168 ASN A N 1
ATOM 1315 C CA . ASN A 1 168 ? 0.011 15.872 -5.817 1.00 38.03 168 ASN A CA 1
ATOM 1316 C C . ASN A 1 168 ? -0.067 15.675 -4.291 1.00 38.03 168 ASN A C 1
ATOM 1318 O O . ASN A 1 168 ? 0.888 15.200 -3.691 1.00 38.03 168 ASN A O 1
ATOM 1322 N N . ASP A 1 169 ? -1.239 15.946 -3.713 1.00 39.88 169 ASP A N 1
ATOM 1323 C CA . ASP A 1 169 ? -1.651 15.526 -2.388 1.00 39.88 169 ASP A CA 1
ATOM 1324 C C . ASP A 1 169 ? -2.829 14.557 -2.552 1.00 39.88 169 ASP A C 1
ATOM 1326 O O . ASP A 1 169 ? -3.982 14.979 -2.675 1.00 39.88 169 ASP A O 1
ATOM 1330 N N . ALA A 1 170 ? -2.563 13.251 -2.623 1.00 41.25 170 ALA A N 1
ATOM 1331 C CA . ALA A 1 170 ? -3.615 12.244 -2.547 1.00 41.25 170 ALA A CA 1
ATOM 1332 C C . ALA A 1 170 ? -4.328 12.407 -1.198 1.00 41.25 170 ALA A C 1
ATOM 1334 O O . ALA A 1 170 ? -3.870 11.925 -0.164 1.00 41.25 170 ALA A O 1
ATOM 1335 N N . ILE A 1 171 ? -5.445 13.135 -1.195 1.00 43.97 171 ILE A N 1
ATOM 1336 C CA . ILE A 1 171 ? -6.319 13.245 -0.034 1.00 43.97 171 ILE A CA 1
ATOM 1337 C C . ILE A 1 171 ? -7.011 11.892 0.107 1.00 43.97 171 ILE A C 1
ATOM 1339 O O . ILE A 1 171 ? -8.126 11.685 -0.372 1.00 43.97 171 ILE A O 1
ATOM 1343 N N . ILE A 1 172 ? -6.340 10.948 0.763 1.00 48.31 172 ILE A N 1
ATOM 1344 C CA . ILE A 1 172 ? -7.005 9.757 1.260 1.00 48.31 172 ILE A CA 1
ATOM 1345 C C . ILE A 1 172 ? -7.661 10.150 2.580 1.00 48.31 172 ILE A C 1
ATOM 1347 O O . ILE A 1 172 ? -7.068 10.087 3.656 1.00 48.31 172 ILE A O 1
ATOM 1351 N N . GLN A 1 173 ? -8.883 10.668 2.490 1.00 47.22 173 GLN A N 1
ATOM 1352 C CA . GLN A 1 173 ? -9.641 11.040 3.675 1.00 47.22 173 GLN A CA 1
ATOM 1353 C C . GLN A 1 173 ? -10.159 9.785 4.370 1.00 47.22 173 GLN A C 1
ATOM 1355 O O . GLN A 1 173 ? -10.796 8.928 3.758 1.00 47.22 173 GLN A O 1
ATOM 1360 N N . SER A 1 174 ? -9.918 9.699 5.679 1.00 48.41 174 SER A N 1
ATOM 1361 C CA . SER A 1 174 ? -10.625 8.736 6.507 1.00 48.41 174 SER A CA 1
ATOM 1362 C C . SER A 1 174 ? -12.076 9.191 6.663 1.00 48.41 174 SER A C 1
ATOM 1364 O O . SER A 1 174 ? -12.357 10.234 7.255 1.00 48.41 174 SER A O 1
ATOM 1366 N N . LEU A 1 175 ? -13.024 8.427 6.117 1.00 46.84 175 LEU A N 1
ATOM 1367 C CA . LEU A 1 175 ? -14.441 8.695 6.355 1.00 46.84 175 LEU A CA 1
ATOM 1368 C C . LEU A 1 175 ? -14.837 8.081 7.696 1.00 46.84 175 LEU A C 1
ATOM 1370 O O . LEU A 1 175 ? -14.654 6.885 7.918 1.00 46.84 175 LEU A O 1
ATOM 1374 N N . SER A 1 176 ? -15.365 8.917 8.593 1.00 45.31 176 SER A N 1
ATOM 1375 C CA . SER A 1 176 ? -15.989 8.477 9.839 1.00 45.31 176 SER A CA 1
ATOM 1376 C C . SER A 1 176 ? -17.473 8.227 9.589 1.00 45.31 176 SER A C 1
ATOM 1378 O O . SER A 1 176 ? -18.228 9.189 9.453 1.00 45.31 176 SER A O 1
ATOM 1380 N N . THR A 1 177 ? -17.927 6.974 9.564 1.00 42.28 177 THR A N 1
ATOM 1381 C CA . THR A 1 177 ? -19.370 6.683 9.552 1.00 42.28 177 THR A CA 1
ATOM 1382 C C . THR A 1 177 ? -19.939 6.979 10.940 1.00 42.28 177 THR A C 1
ATOM 1384 O O . THR A 1 177 ? -19.684 6.259 11.907 1.00 42.28 177 THR A O 1
ATOM 1387 N N . GLY A 1 178 ? -20.648 8.101 11.062 1.00 36.91 178 GLY A N 1
ATOM 1388 C CA . GLY A 1 178 ? -21.352 8.488 12.282 1.00 36.91 178 GLY A CA 1
ATOM 1389 C C . GLY A 1 178 ? -22.652 7.703 12.457 1.00 36.91 178 GLY A C 1
ATOM 1390 O O . GLY A 1 178 ? -23.431 7.590 11.515 1.00 36.91 178 GLY A O 1
ATOM 1391 N N . TYR A 1 179 ? -22.872 7.204 13.672 1.00 35.25 179 TYR A N 1
ATOM 1392 C CA . TYR A 1 179 ? -24.192 6.993 14.267 1.00 35.25 179 TYR A CA 1
ATOM 1393 C C . TYR A 1 179 ? -24.214 7.751 15.590 1.00 35.25 179 TYR A C 1
ATOM 1395 O O . TYR A 1 179 ? -23.179 7.679 16.305 1.00 35.25 179 TYR A O 1
#

pLDDT: mean 72.88, std 21.93, range [29.8, 95.31]

Solvent-accessible surface area (backbone atoms only — not comparable to full-atom values): 11978 Å² total; per-residue (Å²): 134,82,59,71,80,54,37,40,82,44,82,47,78,77,81,81,79,80,73,78,72,91,78,74,88,76,82,80,81,78,86,81,85,84,76,99,62,92,51,66,72,58,56,71,71,67,72,70,56,102,63,87,64,60,79,39,72,34,77,53,43,75,94,62,22,25,38,33,59,41,52,59,93,56,83,62,87,99,62,61,89,91,68,77,73,62,66,66,59,55,52,51,54,32,42,72,70,44,52,78,65,64,62,89,66,45,47,82,97,72,62,54,57,72,32,59,44,31,58,78,32,68,72,54,76,94,83,61,79,94,56,93,65,44,68,62,51,52,51,52,58,72,70,67,69,81,49,41,35,56,47,59,82,83,57,62,47,100,80,70,47,66,62,77,76,73,61,87,65,75,80,64,54,61,53,66,73,84,128